Protein AF-0000000073229947 (afdb_homodimer)

Solvent-accessible surface area (backbone atoms only — not comparable to full-atom values): 12248 Å² total; per-residue (Å²): 114,66,68,68,51,51,70,57,43,57,37,35,54,48,26,52,48,41,32,53,49,40,61,40,64,47,57,88,89,52,53,56,34,57,45,51,50,51,52,53,48,46,51,66,73,33,83,78,53,58,65,43,65,54,42,51,50,40,32,54,59,30,20,46,46,68,71,57,47,51,51,49,15,58,73,56,75,66,44,58,84,78,46,51,47,66,59,46,49,51,51,50,51,55,51,32,74,52,48,77,73,60,77,69,80,72,74,81,123,114,65,69,67,50,52,70,58,41,56,35,37,53,48,27,52,48,42,32,54,50,39,61,41,64,49,56,91,88,53,53,58,36,57,42,52,51,52,51,54,49,47,50,65,74,32,83,78,55,57,65,45,64,55,44,50,52,43,31,53,60,30,18,47,47,70,70,58,50,51,51,48,14,60,73,54,76,65,45,58,86,78,45,52,47,65,58,45,48,51,50,50,51,54,51,33,74,52,47,77,74,61,78,69,79,74,74,80,127

Sequence (218 aa):
MHQFLAKFFPFAKINQAKSEIVTFSQKEDELFSKAWEKYKFLLRRCLSHGFDDLTQVNIFLGGLQPRVKILLDASAGGSMRFKTSKEATDLIDALAANDYDLPAERESRMHQFLAKFFPFAKINQAKSEIVTFSQKEDELFSKAWEKYKFLLRRCLSHGFDDLTQVNIFLGGLQPRVKILLDASAGGSMRFKTSKEATDLIDALAANDYDLPAERESR

Secondary structure (DSSP, 8-state):
-HHHHHTTHHHHHHHHHHHHHHT--PPTT--HHHHHHHHHHHHHH-TT--B-HHHHHHHHHHHS-HHHHHHHHHHTTS-GGGS-HHHHHHHHHHHHHTGGGS-------/-HHHHHHTHHHHHHHHHHHHHHT--PPTT--HHHHHHHHHHHHHH-TT--B-HHHHHHHHHHHS-HHHHHHHHHHTTS-GGGS-HHHHHHHHHHHHHTGGGS-------

Radius of gyration: 20.62 Å; Cα contacts (8 Å, |Δi|>4): 216; chains: 2; bounding box: 38×58×52 Å

InterPro domains:
  IPR005162 Retrotransposon-derived protein PEG10, N-terminal capsid-like domain [PF03732] (2-66)

Nearest PDB structures (foldseek):
  6sie-assembly2_D  TM=6.971E-01  e=3.017E-01  Drosophila melanogaster
  6sie-assembly2_C  TM=6.872E-01  e=3.184E-01  Drosophila melanogaster
  6sid-assembly1_A-2  TM=6.773E-01  e=5.765E-01  Drosophila melanogaster
  6s7x-assembly1_B  TM=6.321E-01  e=1.696E+00  Drosophila melanogaster
  3l34-assembly4_H  TM=2.609E-01  e=9.039E+00  Pseudomonas aeruginosa PAO1

pLDDT: mean 85.95, std 17.77, range [31.38, 98.62]

Organism: Cajanus cajan (NCBI:txid3821)

Structure (mmCIF, N/CA/C/O backbone):
data_AF-0000000073229947-model_v1
#
loop_
_entity.id
_entity.type
_entity.pdbx_description
1 polymer 'Retrotransposon gag domain-containing protein'
#
loop_
_atom_site.group_PDB
_atom_site.id
_atom_site.type_symbol
_atom_site.label_atom_id
_atom_site.label_alt_id
_atom_site.label_comp_id
_atom_site.label_asym_id
_atom_site.label_entity_id
_atom_site.label_seq_id
_atom_site.pdbx_PDB_ins_code
_atom_site.Cartn_x
_atom_site.Cartn_y
_atom_site.Cartn_z
_atom_site.occupancy
_atom_site.B_iso_or_equiv
_atom_site.auth_seq_id
_atom_site.auth_comp_id
_atom_site.auth_asym_id
_atom_site.auth_atom_id
_atom_site.pdbx_PDB_model_num
ATOM 1 N N . MET A 1 1 ? 4.855 11.289 28.016 1 37.81 1 MET A N 1
ATOM 2 C CA . MET A 1 1 ? 5.289 11.5 26.641 1 37.81 1 MET A CA 1
ATOM 3 C C . MET A 1 1 ? 5.062 10.25 25.797 1 37.81 1 MET A C 1
ATOM 5 O O . MET A 1 1 ? 4.586 10.344 24.656 1 37.81 1 MET A O 1
ATOM 9 N N . HIS A 1 2 ? 5.285 9.125 26.453 1 47.69 2 HIS A N 1
ATOM 10 C CA . HIS A 1 2 ? 5.328 7.793 25.875 1 47.69 2 HIS A CA 1
ATOM 11 C C . HIS A 1 2 ? 3.932 7.316 25.484 1 47.69 2 HIS A C 1
ATOM 13 O O . HIS A 1 2 ? 3.744 6.727 24.422 1 47.69 2 HIS A O 1
ATOM 19 N N . GLN A 1 3 ? 3.1 7.52 26.453 1 48 3 GLN A N 1
ATOM 20 C CA . GLN A 1 3 ? 1.737 7.031 26.281 1 48 3 GLN A CA 1
ATOM 21 C C . GLN A 1 3 ? 1.05 7.742 25.109 1 48 3 GLN A C 1
ATOM 23 O O . GLN A 1 3 ? 0.28 7.133 24.375 1 48 3 GLN A O 1
ATOM 28 N N . PHE A 1 4 ? 1.291 9.07 25.172 1 47.78 4 PHE A N 1
ATOM 29 C CA . PHE A 1 4 ? 0.697 9.961 24.188 1 47.78 4 PHE A CA 1
ATOM 30 C C . PHE A 1 4 ? 1.123 9.57 22.781 1 47.78 4 PHE A C 1
ATOM 32 O O . PHE A 1 4 ? 0.315 9.602 21.844 1 47.78 4 PHE A O 1
ATOM 39 N N . LEU A 1 5 ? 2.398 9.211 22.703 1 50.22 5 LEU A N 1
ATOM 40 C CA . LEU A 1 5 ? 2.93 8.805 21.406 1 50.22 5 LEU A CA 1
ATOM 41 C C . LEU A 1 5 ? 2.316 7.484 20.953 1 50.22 5 LEU A C 1
ATOM 43 O O . LEU A 1 5 ? 2.211 7.219 19.75 1 50.22 5 LEU A O 1
ATOM 47 N N . ALA A 1 6 ? 1.924 6.746 22 1 52.12 6 ALA A N 1
ATOM 48 C CA . ALA A 1 6 ? 1.374 5.414 21.75 1 52.12 6 ALA A CA 1
ATOM 49 C C . ALA A 1 6 ? 0.121 5.492 20.891 1 52.12 6 ALA A C 1
ATOM 51 O O . ALA A 1 6 ? -0.182 4.559 20.141 1 52.12 6 ALA A O 1
ATOM 52 N N . LYS A 1 7 ? -0.572 6.625 21.078 1 54.34 7 LYS A N 1
ATOM 53 C CA . LYS A 1 7 ? -1.841 6.785 20.375 1 54.34 7 LYS A CA 1
ATOM 54 C C . LYS A 1 7 ? -1.63 6.844 18.859 1 54.34 7 LYS A C 1
ATOM 56 O O . LYS A 1 7 ? -2.484 6.398 18.094 1 54.34 7 LYS A O 1
ATOM 61 N N . PHE A 1 8 ? -0.423 7.402 18.469 1 55.5 8 PHE A N 1
ATOM 62 C CA . PHE A 1 8 ? -0.174 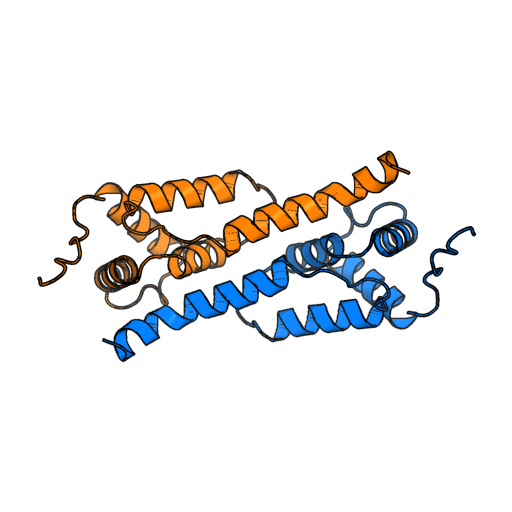7.59 17.047 1 55.5 8 PHE A CA 1
ATOM 63 C C . PHE A 1 8 ? 0.465 6.348 16.453 1 55.5 8 PHE A C 1
ATOM 65 O O . PHE A 1 8 ? 0.67 6.277 15.234 1 55.5 8 PHE A O 1
ATOM 72 N N . PHE A 1 9 ? 0.657 5.301 17.25 1 62.28 9 PHE A N 1
ATOM 73 C CA . PHE A 1 9 ? 1.394 4.086 16.922 1 62.28 9 PHE A CA 1
ATOM 74 C C . PHE A 1 9 ? 0.556 3.174 16.031 1 62.28 9 PHE A C 1
ATOM 76 O O . PHE A 1 9 ? 1.085 2.518 15.133 1 62.28 9 PHE A O 1
ATOM 83 N N . PRO A 1 10 ? -0.627 3.549 16.094 1 80.12 10 PRO A N 1
ATOM 84 C CA . PRO A 1 10 ? -1.353 2.533 15.336 1 80.12 10 PRO A CA 1
ATOM 85 C C . PRO A 1 10 ? -1.242 2.742 13.82 1 80.12 10 PRO A C 1
ATOM 87 O O . PRO A 1 10 ? -1.052 1.781 13.078 1 80.12 10 PRO A O 1
ATOM 90 N N . PHE A 1 11 ? -1.096 3.967 13.391 1 85.69 11 PHE A N 1
ATOM 91 C CA . PHE A 1 11 ? -1.052 4.211 11.953 1 85.69 11 PHE A CA 1
ATOM 92 C C . PHE A 1 11 ? 0.298 3.805 11.375 1 85.69 11 PHE A C 1
ATOM 94 O O . PHE A 1 11 ? 0.363 3.201 10.305 1 85.69 11 PHE A O 1
ATOM 101 N N . ALA A 1 12 ? 1.28 4.125 12.164 1 87.69 12 ALA A N 1
ATOM 102 C CA . ALA A 1 12 ? 2.619 3.779 11.695 1 87.69 12 ALA A CA 1
ATOM 103 C C . ALA A 1 12 ? 2.787 2.266 11.586 1 87.69 12 ALA A C 1
ATOM 105 O O . ALA A 1 12 ? 3.4 1.772 10.633 1 87.69 12 ALA A O 1
ATOM 106 N N . LYS A 1 13 ? 2.299 1.593 12.555 1 90.81 13 LYS A N 1
ATOM 107 C CA . LYS A 1 13 ? 2.381 0.135 12.531 1 90.81 13 LYS A CA 1
ATOM 108 C C . LYS A 1 13 ? 1.579 -0.439 11.367 1 90.81 13 LYS A C 1
ATOM 110 O O . LYS A 1 13 ? 2.029 -1.371 10.695 1 90.81 13 LYS A O 1
ATOM 115 N N . ILE A 1 14 ? 0.45 0.096 11.148 1 92.31 14 ILE A N 1
ATOM 116 C CA . ILE A 1 14 ? -0.387 -0.338 10.039 1 92.31 14 ILE A CA 1
ATOM 117 C C . ILE A 1 14 ? 0.32 -0.048 8.719 1 92.31 14 ILE A C 1
ATOM 119 O O . ILE A 1 14 ? 0.335 -0.89 7.812 1 92.31 14 ILE A O 1
ATOM 123 N N . ASN A 1 15 ? 0.949 1.083 8.633 1 94.12 15 ASN A N 1
ATOM 124 C CA . ASN A 1 15 ? 1.683 1.424 7.422 1 94.12 15 ASN A CA 1
ATOM 125 C C . ASN A 1 15 ? 2.836 0.456 7.172 1 94.12 15 ASN A C 1
ATOM 127 O O . ASN A 1 15 ? 3.131 0.116 6.023 1 94.12 15 ASN A O 1
ATOM 131 N N . GLN A 1 16 ? 3.482 0.116 8.258 1 94.81 16 GLN A N 1
ATOM 132 C CA . GLN A 1 16 ? 4.562 -0.854 8.102 1 94.81 16 GLN A CA 1
ATOM 133 C C . GLN A 1 16 ? 4.039 -2.178 7.555 1 94.81 16 GLN A C 1
ATOM 135 O O . GLN A 1 16 ? 4.645 -2.77 6.66 1 94.81 16 GLN A O 1
ATOM 140 N N . ALA A 1 17 ? 2.969 -2.68 8.102 1 96.19 17 ALA A N 1
ATOM 141 C CA . ALA A 1 17 ? 2.354 -3.912 7.613 1 96.19 17 ALA A CA 1
ATOM 142 C C . ALA A 1 17 ? 1.915 -3.766 6.16 1 96.19 17 ALA A C 1
ATOM 144 O O . ALA A 1 17 ? 2.104 -4.68 5.355 1 96.19 17 ALA A O 1
ATOM 145 N N . LYS A 1 18 ? 1.312 -2.602 5.812 1 97.06 18 LYS A N 1
ATOM 146 C CA . LYS A 1 18 ? 0.942 -2.324 4.43 1 97.06 18 LYS A CA 1
ATOM 147 C C . LYS A 1 18 ? 2.162 -2.375 3.514 1 97.06 18 LYS A C 1
ATOM 149 O O . LYS A 1 18 ? 2.09 -2.904 2.402 1 97.06 18 LYS A O 1
ATOM 154 N N . SER A 1 19 ? 3.225 -1.785 4.023 1 97 19 SER A N 1
ATOM 155 C CA . SER A 1 19 ? 4.445 -1.778 3.225 1 97 19 SER A CA 1
ATOM 156 C C . SER A 1 19 ? 4.934 -3.197 2.947 1 97 19 SER A C 1
ATOM 158 O O . SER A 1 19 ? 5.391 -3.498 1.843 1 97 19 SER A O 1
ATOM 160 N N . GLU A 1 20 ? 4.844 -4.055 3.883 1 97.69 20 GLU A N 1
ATOM 161 C CA . GLU A 1 20 ? 5.246 -5.445 3.693 1 97.69 20 GLU A CA 1
ATOM 162 C C . GLU A 1 20 ? 4.379 -6.133 2.645 1 97.69 20 GLU A C 1
ATOM 164 O O . GLU A 1 20 ? 4.871 -6.945 1.857 1 97.69 20 GLU A O 1
ATOM 169 N N . ILE A 1 21 ? 3.127 -5.812 2.678 1 98.25 21 ILE A N 1
ATOM 170 C CA . ILE A 1 21 ? 2.207 -6.371 1.692 1 98.25 21 ILE A CA 1
ATOM 171 C C . ILE A 1 21 ? 2.576 -5.871 0.299 1 98.25 21 ILE A C 1
ATOM 173 O O . ILE A 1 21 ? 2.732 -6.664 -0.633 1 98.25 21 ILE A O 1
ATOM 177 N N . VAL A 1 22 ? 2.77 -4.582 0.126 1 97.81 22 VAL A N 1
ATOM 178 C CA . VAL A 1 22 ? 2.979 -3.957 -1.178 1 97.81 22 VAL A CA 1
ATOM 179 C C . VAL A 1 22 ? 4.344 -4.363 -1.731 1 97.81 22 VAL A C 1
ATOM 181 O O . VAL A 1 22 ? 4.508 -4.5 -2.945 1 97.81 22 VAL A O 1
ATOM 184 N N . THR A 1 23 ? 5.281 -4.664 -0.854 1 97.12 23 THR A N 1
ATOM 185 C CA . THR A 1 23 ? 6.629 -4.996 -1.303 1 97.12 23 THR A CA 1
ATOM 186 C C . THR A 1 23 ? 6.82 -6.508 -1.376 1 97.12 23 THR A C 1
ATOM 188 O O . THR A 1 23 ? 7.949 -6.992 -1.472 1 97.12 23 THR A O 1
ATOM 191 N N . PHE A 1 24 ? 5.785 -7.227 -1.271 1 98.25 24 PHE A N 1
ATOM 192 C CA . PHE A 1 24 ? 5.867 -8.672 -1.422 1 98.25 24 PHE A CA 1
ATOM 193 C C . PHE A 1 24 ? 6.68 -9.047 -2.656 1 98.25 24 PHE A C 1
ATOM 195 O O . PHE A 1 24 ? 6.535 -8.422 -3.711 1 98.25 24 PHE A O 1
ATOM 202 N N . SER A 1 25 ? 7.461 -10.078 -2.512 1 97.38 25 SER A N 1
ATOM 203 C CA . SER A 1 25 ? 8.203 -10.656 -3.627 1 97.38 25 SER A CA 1
ATOM 204 C C . SER A 1 25 ? 8.406 -12.156 -3.438 1 97.38 25 SER A C 1
ATOM 206 O O . SER A 1 25 ? 8.719 -12.609 -2.336 1 97.38 25 SER A O 1
ATOM 208 N N . GLN A 1 26 ? 8.172 -12.836 -4.469 1 96.81 26 GLN A N 1
ATOM 209 C CA . GLN A 1 26 ? 8.477 -14.266 -4.473 1 96.81 26 GLN A CA 1
ATOM 210 C C . GLN A 1 26 ? 9.977 -14.508 -4.527 1 96.81 26 GLN A C 1
ATOM 212 O O . GLN A 1 26 ? 10.68 -13.914 -5.348 1 96.81 26 GLN A O 1
ATOM 217 N N . LYS A 1 27 ? 10.43 -15.391 -3.598 1 95.38 27 LYS A N 1
ATOM 218 C CA . LYS A 1 27 ? 11.844 -15.734 -3.602 1 95.38 27 LYS A CA 1
ATOM 219 C C . LYS A 1 27 ? 12.18 -16.656 -4.773 1 95.38 27 LYS A C 1
ATOM 221 O O . LYS A 1 27 ? 11.305 -17.359 -5.289 1 95.38 27 LYS A O 1
ATOM 226 N N . GLU A 1 28 ? 13.586 -16.594 -4.938 1 90.38 28 GLU A N 1
ATOM 227 C CA . GLU A 1 28 ? 14.062 -17.5 -5.977 1 90.38 28 GLU A CA 1
ATOM 228 C C . GLU A 1 28 ? 13.836 -18.953 -5.582 1 90.38 28 GLU A C 1
ATOM 230 O O . GLU A 1 28 ? 14.055 -19.328 -4.43 1 90.38 28 GLU A O 1
ATOM 235 N N . ASP A 1 29 ? 13.266 -19.734 -6.266 1 88.31 29 ASP A N 1
ATOM 236 C CA . ASP A 1 29 ? 13.086 -21.172 -6.082 1 88.31 29 ASP A CA 1
ATOM 237 C C . ASP A 1 29 ? 11.93 -21.469 -5.133 1 88.31 29 ASP A C 1
ATOM 239 O O . ASP A 1 29 ? 11.812 -22.578 -4.605 1 88.31 29 ASP A O 1
ATOM 243 N N . GLU A 1 30 ? 11.297 -20.484 -4.727 1 94.31 30 GLU A N 1
ATOM 244 C CA . GLU A 1 30 ? 10.109 -20.672 -3.9 1 94.31 30 GLU A CA 1
ATOM 245 C C . GLU A 1 30 ? 8.945 -21.234 -4.719 1 94.31 30 GLU A C 1
ATOM 247 O O . GLU A 1 30 ? 8.688 -20.781 -5.832 1 94.31 30 GLU A O 1
ATOM 252 N N . LEU A 1 31 ? 8.414 -22.234 -4.168 1 93.62 31 LEU A N 1
ATOM 253 C CA . LEU A 1 31 ? 7.223 -22.781 -4.816 1 93.62 31 LEU A CA 1
ATOM 254 C C . LEU A 1 31 ? 6.121 -21.719 -4.898 1 93.62 31 LEU A C 1
ATOM 256 O O . LEU A 1 31 ? 5.992 -20.875 -4.008 1 93.62 31 LEU A O 1
ATOM 260 N N . PHE A 1 32 ? 5.363 -21.812 -5.93 1 95.81 32 PHE A N 1
ATOM 261 C CA . PHE A 1 32 ? 4.277 -20.859 -6.141 1 95.81 32 PHE A CA 1
ATOM 262 C C . PHE A 1 32 ? 3.26 -20.938 -5.008 1 95.81 32 PHE A C 1
ATOM 264 O O . PHE A 1 32 ? 2.807 -19.922 -4.504 1 95.81 32 PHE A O 1
ATOM 271 N N . SER A 1 33 ? 2.895 -22.156 -4.598 1 96.25 33 SER A N 1
ATO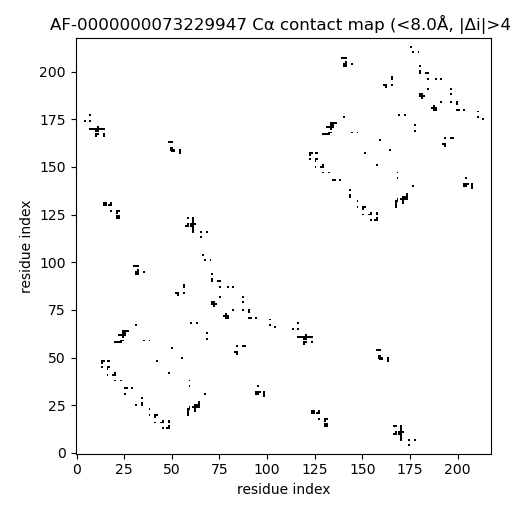M 272 C CA . SER A 1 33 ? 1.916 -22.344 -3.533 1 96.25 33 SER A CA 1
ATOM 273 C C . SER A 1 33 ? 2.385 -21.719 -2.229 1 96.25 33 SER A C 1
ATOM 275 O O . SER A 1 33 ? 1.59 -21.109 -1.504 1 96.25 33 SER A O 1
ATOM 277 N N . LYS A 1 34 ? 3.623 -21.797 -1.953 1 96.69 34 LYS A N 1
ATOM 278 C CA . LYS A 1 34 ? 4.176 -21.203 -0.738 1 96.69 34 LYS A CA 1
ATOM 279 C C . LYS A 1 34 ? 4.168 -19.672 -0.817 1 96.69 34 LYS A C 1
ATOM 281 O O . LYS A 1 34 ? 3.873 -19 0.171 1 96.69 34 LYS A O 1
ATOM 286 N N . ALA A 1 35 ? 4.523 -19.156 -1.989 1 97.5 35 ALA A N 1
ATOM 287 C CA . ALA A 1 35 ? 4.469 -17.719 -2.199 1 97.5 35 ALA A CA 1
ATOM 288 C C . ALA A 1 35 ? 3.057 -17.188 -1.979 1 97.5 35 ALA A C 1
ATOM 290 O O . ALA A 1 35 ? 2.869 -16.156 -1.335 1 97.5 35 ALA A O 1
ATOM 291 N N . TRP A 1 36 ? 2.1 -17.859 -2.5 1 98.06 36 TRP A N 1
ATOM 292 C CA . TRP A 1 36 ? 0.7 -17.484 -2.361 1 98.06 36 TRP A CA 1
ATOM 293 C C . TRP A 1 36 ? 0.267 -17.516 -0.9 1 98.06 36 TRP A C 1
ATOM 295 O O . TRP A 1 36 ? -0.393 -16.594 -0.419 1 98.06 36 TRP A O 1
ATOM 305 N N . GLU A 1 37 ? 0.666 -18.531 -0.193 1 97.75 37 GLU A N 1
ATOM 306 C CA . GLU A 1 37 ? 0.348 -18.656 1.228 1 97.75 37 GLU A CA 1
ATOM 307 C C . GLU A 1 37 ? 0.985 -17.516 2.031 1 97.75 37 GLU A C 1
ATOM 309 O O . GLU A 1 37 ? 0.364 -16.984 2.947 1 97.75 37 GLU A O 1
ATOM 314 N N . LYS A 1 38 ? 2.199 -17.234 1.729 1 98.31 38 LYS A N 1
ATOM 315 C CA . LYS A 1 38 ? 2.889 -16.141 2.402 1 98.31 38 LYS A CA 1
ATOM 316 C C . LYS A 1 38 ? 2.156 -14.82 2.188 1 98.31 38 LYS A C 1
ATOM 318 O O . LYS A 1 38 ? 2.004 -14.031 3.121 1 98.31 38 LYS A O 1
ATOM 323 N N . TYR A 1 39 ? 1.774 -14.617 0.976 1 98.62 39 TYR A N 1
ATOM 324 C CA . TYR A 1 39 ? 1.077 -13.375 0.665 1 98.62 39 TYR A CA 1
ATOM 325 C C . TYR A 1 39 ? -0.243 -13.281 1.421 1 98.62 39 TYR A C 1
ATOM 327 O O . TYR A 1 39 ? -0.562 -12.25 2.006 1 98.62 39 TYR A O 1
ATOM 335 N N . LYS A 1 40 ? -0.985 -14.352 1.396 1 98.12 40 LYS A N 1
ATOM 336 C CA . LYS A 1 40 ? -2.24 -14.383 2.141 1 98.12 40 LYS A CA 1
ATOM 337 C C . LYS A 1 40 ? -2 -14.156 3.631 1 98.12 40 LYS A C 1
ATOM 339 O O . LYS A 1 40 ? -2.812 -13.516 4.305 1 98.12 40 LYS A O 1
ATOM 344 N N . PHE A 1 41 ? -0.967 -14.68 4.133 1 98.38 41 PHE A N 1
ATOM 345 C CA . PHE A 1 41 ? -0.606 -14.477 5.531 1 98.38 41 PHE A CA 1
ATOM 346 C C . PHE A 1 41 ? -0.368 -13 5.82 1 98.38 41 PHE A C 1
ATOM 348 O O . PHE A 1 41 ? -0.842 -12.477 6.832 1 98.38 41 PHE A O 1
ATOM 355 N N . LEU A 1 42 ? 0.368 -12.32 4.945 1 98.19 42 LEU A N 1
ATOM 356 C CA . LEU A 1 42 ? 0.617 -10.891 5.105 1 98.19 42 LEU A CA 1
ATOM 357 C C . LEU A 1 42 ? -0.693 -10.109 5.152 1 98.19 42 LEU A C 1
ATOM 359 O O . LEU A 1 42 ? -0.85 -9.203 5.969 1 98.19 42 LEU A O 1
ATOM 363 N N . LEU A 1 43 ? -1.648 -10.484 4.273 1 97.94 43 LEU A N 1
ATOM 364 C CA . LEU A 1 43 ? -2.947 -9.812 4.246 1 97.94 43 LEU A CA 1
ATOM 365 C C . LEU A 1 43 ? -3.686 -10.016 5.566 1 97.94 43 LEU A C 1
ATOM 367 O O . LEU A 1 43 ? -4.301 -9.086 6.086 1 97.94 43 LEU A O 1
ATOM 371 N N . ARG A 1 44 ? -3.586 -11.18 6.09 1 96.88 44 ARG A N 1
ATOM 372 C CA . ARG A 1 44 ? -4.289 -11.5 7.328 1 96.88 44 ARG A CA 1
ATOM 373 C C . ARG A 1 44 ? -3.639 -10.812 8.523 1 96.88 44 ARG A C 1
ATOM 375 O O . ARG A 1 44 ? -4.289 -10.586 9.547 1 96.88 44 ARG A O 1
ATOM 382 N N . ARG A 1 45 ? -2.436 -10.508 8.43 1 95.75 45 ARG A N 1
ATOM 383 C CA . ARG A 1 45 ? -1.712 -9.852 9.516 1 95.75 45 ARG A CA 1
ATOM 384 C C . ARG A 1 45 ? -2.102 -8.383 9.633 1 95.75 45 ARG A C 1
ATOM 386 O O . ARG A 1 45 ? -1.834 -7.742 10.648 1 95.75 45 ARG A O 1
ATOM 393 N N . CYS A 1 46 ? -2.617 -7.902 8.617 1 94.62 46 CYS A N 1
ATOM 394 C CA . CYS A 1 46 ? -3.086 -6.523 8.617 1 94.62 46 CYS A CA 1
ATOM 395 C C . CYS A 1 46 ? -4.543 -6.438 8.188 1 94.62 46 CYS A C 1
ATOM 397 O O . CYS A 1 46 ? -4.84 -6.113 7.039 1 94.62 46 CYS A O 1
ATOM 399 N N . LEU A 1 47 ? -5.406 -6.57 9.141 1 89.62 47 LEU A N 1
ATOM 400 C CA . LEU A 1 47 ? -6.84 -6.574 8.875 1 89.62 47 LEU A CA 1
ATOM 401 C C . LEU A 1 47 ? -7.309 -5.207 8.391 1 89.62 47 LEU A C 1
ATOM 403 O O . LEU A 1 47 ? -8.281 -5.105 7.641 1 89.62 47 LEU A O 1
ATOM 407 N N . SER A 1 48 ? -6.516 -4.277 8.727 1 90.44 48 SER A N 1
ATOM 408 C CA . SER A 1 48 ? -6.91 -2.914 8.383 1 90.44 48 SER A CA 1
ATOM 409 C C . SER A 1 48 ? -6.066 -2.367 7.238 1 90.44 48 SER A C 1
ATOM 411 O O . SER A 1 48 ? -5.801 -1.164 7.172 1 90.44 48 SER A O 1
ATOM 413 N N . HIS A 1 49 ? -5.598 -3.174 6.371 1 92.75 49 HIS A N 1
ATOM 414 C CA . HIS A 1 49 ? -4.73 -2.713 5.297 1 92.75 49 HIS A CA 1
ATOM 415 C C . HIS A 1 49 ? -5.496 -1.842 4.305 1 92.75 49 HIS A C 1
ATOM 417 O O . HIS A 1 49 ? -4.918 -0.948 3.682 1 92.75 49 HIS A O 1
ATOM 423 N N . GLY A 1 50 ? -6.746 -2.139 4.098 1 93.25 50 GLY A N 1
ATOM 424 C CA . GLY A 1 50 ? -7.602 -1.266 3.311 1 93.25 50 GLY A CA 1
ATOM 425 C C . GLY A 1 50 ? -7.441 -1.461 1.815 1 93.25 50 GLY A C 1
ATOM 426 O O . GLY A 1 50 ? -7.91 -0.641 1.023 1 93.25 50 GLY A O 1
ATOM 427 N N . PHE A 1 51 ? -6.793 -2.504 1.289 1 95.56 51 PHE A N 1
ATOM 428 C CA . PHE A 1 51 ? -6.645 -2.773 -0.136 1 95.56 51 PHE A CA 1
ATOM 429 C C . PHE A 1 51 ? -7.855 -3.521 -0.675 1 95.56 51 PHE A C 1
ATOM 431 O O . PHE A 1 51 ? -8.281 -4.523 -0.097 1 95.56 51 PHE A O 1
ATOM 438 N N . ASP A 1 52 ? -8.375 -3.051 -1.78 1 94.38 52 ASP A N 1
ATOM 439 C CA . ASP A 1 52 ? -9.484 -3.783 -2.385 1 94.38 52 ASP A CA 1
ATOM 440 C C . ASP A 1 52 ? -8.984 -5.051 -3.078 1 94.38 52 ASP A C 1
ATOM 442 O O . ASP A 1 52 ? -7.781 -5.281 -3.176 1 94.38 52 ASP A O 1
ATOM 446 N N . ASP A 1 53 ? -9.859 -5.914 -3.555 1 94.94 53 ASP A N 1
ATOM 447 C CA . ASP A 1 53 ? -9.508 -7.227 -4.086 1 94.94 53 ASP A CA 1
ATOM 448 C C . ASP A 1 53 ? -8.602 -7.098 -5.312 1 94.94 53 ASP A C 1
ATOM 450 O O . ASP A 1 53 ? -7.645 -7.855 -5.469 1 94.94 53 ASP A O 1
ATOM 454 N N . LEU A 1 54 ? -8.914 -6.152 -6.188 1 93.69 54 LEU A N 1
ATOM 455 C CA . LEU A 1 54 ? -8.133 -5.996 -7.41 1 93.69 54 LEU A CA 1
ATOM 456 C C . LEU A 1 54 ? -6.711 -5.535 -7.094 1 93.69 54 LEU A C 1
ATOM 458 O O . LEU A 1 54 ? -5.746 -6.062 -7.648 1 93.69 54 LEU A O 1
ATOM 462 N N . THR A 1 55 ? -6.625 -4.625 -6.176 1 95.06 55 THR A N 1
ATOM 463 C CA . THR A 1 55 ? -5.324 -4.137 -5.738 1 95.06 55 THR A CA 1
ATOM 464 C C . THR A 1 55 ? -4.508 -5.262 -5.109 1 95.06 55 THR A C 1
ATOM 466 O O . THR A 1 55 ? -3.312 -5.398 -5.383 1 95.06 55 THR A O 1
ATOM 469 N N . GLN A 1 56 ? -5.152 -6.055 -4.281 1 97.25 56 GLN A N 1
ATOM 470 C CA . GLN A 1 56 ? -4.48 -7.184 -3.65 1 97.25 56 GLN A CA 1
ATOM 471 C C . GLN A 1 56 ? -3.906 -8.133 -4.699 1 97.25 56 GLN A C 1
ATOM 473 O O . GLN A 1 56 ? -2.75 -8.547 -4.602 1 97.25 56 GLN A O 1
ATOM 478 N N . VAL A 1 57 ? -4.676 -8.43 -5.684 1 96.44 57 VAL A N 1
ATOM 479 C CA . VAL A 1 57 ? -4.258 -9.352 -6.734 1 96.44 57 VAL A CA 1
ATOM 480 C C . VAL A 1 57 ? -3.094 -8.742 -7.52 1 96.44 57 VAL A C 1
ATOM 482 O O . VAL A 1 57 ? -2.098 -9.422 -7.789 1 96.44 57 VAL A O 1
ATOM 485 N N . ASN A 1 58 ? -3.188 -7.473 -7.824 1 94.12 58 ASN A N 1
ATOM 486 C CA . ASN A 1 58 ? -2.15 -6.805 -8.602 1 94.12 58 ASN A CA 1
ATOM 487 C C . ASN A 1 58 ? -0.819 -6.777 -7.859 1 94.12 58 ASN A C 1
ATOM 489 O O . ASN A 1 58 ? 0.239 -6.961 -8.461 1 94.12 58 ASN A O 1
ATOM 493 N N . ILE A 1 59 ? -0.921 -6.523 -6.633 1 97.06 59 ILE A N 1
ATOM 494 C CA . ILE A 1 59 ? 0.295 -6.523 -5.824 1 97.06 59 ILE A CA 1
ATOM 495 C C . ILE A 1 59 ? 0.962 -7.895 -5.891 1 97.06 59 ILE A C 1
ATOM 497 O O . ILE A 1 59 ? 2.166 -7.992 -6.137 1 97.06 59 ILE A O 1
ATOM 501 N N . PHE A 1 60 ? 0.184 -8.93 -5.676 1 97.81 60 PHE A N 1
ATOM 502 C CA . PHE A 1 60 ? 0.729 -10.281 -5.695 1 97.81 60 PHE A CA 1
ATOM 503 C C . PHE A 1 60 ? 1.369 -10.586 -7.047 1 97.81 60 PHE A C 1
ATOM 505 O O . PHE A 1 60 ? 2.512 -11.047 -7.109 1 97.81 60 PHE A O 1
ATOM 512 N N . LEU A 1 61 ? 0.66 -10.273 -8.086 1 95.31 61 LEU A N 1
ATOM 513 C CA . LEU A 1 61 ? 1.151 -10.555 -9.43 1 95.31 61 LEU A CA 1
ATOM 514 C C . LEU A 1 61 ? 2.459 -9.82 -9.703 1 95.31 61 LEU A C 1
ATOM 516 O O . LEU A 1 61 ? 3.373 -10.375 -10.32 1 95.31 61 LEU A O 1
ATOM 520 N N . GLY A 1 62 ? 2.512 -8.641 -9.258 1 95.12 62 GLY A N 1
ATOM 521 C CA . GLY A 1 62 ? 3.711 -7.84 -9.445 1 95.12 62 GLY A CA 1
ATOM 522 C C . GLY A 1 62 ? 4.934 -8.414 -8.758 1 95.12 62 GLY A C 1
ATOM 523 O O . GLY A 1 62 ? 6.062 -8.172 -9.18 1 95.12 62 GLY A O 1
ATOM 524 N N . GLY A 1 63 ? 4.711 -9.164 -7.699 1 96.88 63 GLY A N 1
ATOM 525 C CA . GLY A 1 63 ? 5.801 -9.695 -6.895 1 96.88 63 GLY A CA 1
ATOM 526 C C . GLY A 1 63 ? 6.25 -11.07 -7.332 1 96.88 63 GLY A C 1
ATOM 527 O O . GLY A 1 63 ? 7.211 -11.617 -6.789 1 96.88 63 GLY A O 1
ATOM 528 N N . LEU A 1 64 ? 5.629 -11.617 -8.297 1 95.12 64 LEU A N 1
ATOM 529 C CA . LEU A 1 64 ? 5.93 -12.984 -8.711 1 95.12 64 LEU A CA 1
ATOM 530 C C . LEU A 1 64 ? 7.16 -13.023 -9.609 1 95.12 64 LEU A C 1
ATOM 532 O O . LEU A 1 64 ? 7.48 -12.031 -10.273 1 95.12 64 LEU A O 1
ATOM 536 N N . GLN A 1 65 ? 7.785 -14.164 -9.641 1 92.25 65 GLN A N 1
ATOM 537 C CA . GLN A 1 65 ? 8.875 -14.414 -10.578 1 92.25 65 GLN A CA 1
ATOM 538 C C . GLN A 1 65 ? 8.367 -14.43 -12.016 1 92.25 65 GLN A C 1
ATOM 540 O O . GLN A 1 65 ? 7.238 -14.852 -12.281 1 92.25 65 GLN A O 1
ATOM 545 N N . PRO A 1 66 ? 9.227 -14.047 -12.938 1 90.19 66 PRO A N 1
ATOM 546 C CA . PRO A 1 66 ? 8.805 -13.938 -14.344 1 90.19 66 PRO A CA 1
ATOM 547 C C . PRO A 1 66 ? 8.234 -15.242 -14.891 1 90.19 66 PRO A C 1
ATOM 549 O O . PRO A 1 66 ? 7.238 -15.227 -15.609 1 90.19 66 PRO A O 1
ATOM 552 N N . ARG A 1 67 ? 8.836 -16.281 -14.586 1 87.31 67 ARG A N 1
ATOM 553 C CA . ARG A 1 67 ? 8.383 -17.562 -15.109 1 87.31 67 ARG A CA 1
ATOM 554 C C . ARG A 1 67 ? 6.953 -17.859 -14.664 1 87.31 67 ARG A C 1
ATOM 556 O O . ARG A 1 67 ? 6.156 -18.406 -15.43 1 87.31 67 ARG A O 1
ATOM 563 N N . VAL A 1 68 ? 6.668 -17.562 -13.445 1 91.5 68 VAL A N 1
ATOM 564 C CA . VAL A 1 68 ? 5.336 -17.797 -12.898 1 91.5 68 VAL A CA 1
ATOM 565 C C . VAL A 1 68 ? 4.332 -16.859 -13.562 1 91.5 68 VAL A C 1
ATOM 567 O O . VAL A 1 68 ? 3.211 -17.266 -13.883 1 91.5 68 VAL A O 1
ATOM 570 N N . LYS A 1 69 ? 4.703 -15.641 -13.773 1 91.69 69 LYS A N 1
ATOM 571 C CA . LYS A 1 69 ? 3.84 -14.672 -14.445 1 91.69 69 LYS A CA 1
ATOM 572 C C . LYS A 1 69 ? 3.459 -15.148 -15.836 1 91.69 69 LYS A C 1
ATOM 574 O O . LYS A 1 69 ? 2.301 -15.039 -16.25 1 91.69 69 LYS A O 1
ATOM 579 N N . ILE A 1 70 ? 4.395 -15.633 -16.484 1 89 70 ILE A N 1
ATOM 580 C CA . ILE A 1 70 ? 4.164 -16.141 -17.844 1 89 70 ILE A CA 1
ATOM 581 C C . ILE A 1 70 ? 3.16 -17.297 -17.797 1 89 70 ILE A C 1
ATOM 583 O O . ILE A 1 70 ? 2.24 -17.359 -18.609 1 89 70 ILE A O 1
ATOM 587 N N . LEU A 1 71 ? 3.357 -18.125 -16.891 1 89.31 71 LEU A N 1
ATOM 588 C CA . LEU A 1 71 ? 2.465 -19.266 -16.75 1 89.31 71 LEU A CA 1
ATOM 589 C C . LEU A 1 71 ? 1.045 -18.812 -16.438 1 89.31 71 LEU A C 1
ATOM 591 O O . LEU A 1 71 ? 0.081 -19.328 -17 1 89.31 71 LEU A O 1
ATOM 595 N N . LEU A 1 72 ? 0.933 -17.891 -15.586 1 92.94 72 LEU A N 1
ATOM 596 C CA . LEU A 1 72 ? -0.38 -17.359 -15.234 1 92.94 72 LEU A CA 1
ATOM 597 C C . LEU A 1 72 ? -1.035 -16.672 -16.422 1 92.94 72 LEU A C 1
ATOM 599 O O . LEU A 1 72 ? -2.229 -16.859 -16.672 1 92.94 72 LEU A O 1
ATOM 603 N N . ASP A 1 73 ? -0.314 -15.961 -17.156 1 91.25 73 ASP A N 1
ATOM 604 C CA . ASP A 1 73 ? -0.851 -15.312 -18.344 1 91.25 73 ASP A CA 1
ATOM 605 C C . ASP A 1 73 ? -1.349 -16.328 -19.359 1 91.25 73 ASP A C 1
ATOM 607 O O . ASP A 1 73 ? -2.424 -16.172 -19.938 1 91.25 73 ASP A O 1
ATOM 611 N N . ALA A 1 74 ? -0.521 -17.281 -19.547 1 90.81 74 ALA A N 1
ATOM 612 C CA . ALA A 1 74 ? -0.909 -18.359 -20.469 1 90.81 74 ALA A CA 1
ATOM 613 C C . ALA A 1 74 ? -2.201 -19.016 -20.016 1 90.81 74 ALA A C 1
ATOM 615 O O . ALA A 1 74 ? -3.098 -19.266 -20.828 1 90.81 74 ALA A O 1
ATOM 616 N N . SER A 1 75 ? -2.301 -19.266 -18.734 1 91.06 75 SER A N 1
ATOM 617 C CA . SER A 1 75 ? -3.473 -19.938 -18.172 1 91.06 75 SER A CA 1
ATOM 618 C C . SER A 1 75 ? -4.703 -19.047 -18.25 1 91.06 75 SER A C 1
ATOM 620 O O . SER A 1 75 ? -5.832 -19.531 -18.297 1 91.06 75 SER A O 1
ATOM 622 N N . ALA A 1 76 ? -4.535 -17.766 -18.25 1 92.62 76 ALA A N 1
ATOM 623 C CA . ALA A 1 76 ? -5.617 -16.797 -18.234 1 92.62 76 ALA A CA 1
ATOM 624 C C . ALA A 1 76 ? -6.117 -16.516 -19.656 1 92.62 76 ALA A C 1
ATOM 626 O O . ALA A 1 76 ? -7.047 -15.727 -19.844 1 92.62 76 ALA A O 1
ATOM 627 N N . GLY A 1 77 ? -5.621 -17.109 -20.625 1 90.56 77 GLY A N 1
ATOM 628 C CA . GLY A 1 77 ? -6.004 -16.828 -22 1 90.56 77 GLY A CA 1
ATOM 629 C C . GLY A 1 77 ? -5.281 -15.633 -22.578 1 90.56 77 GLY A C 1
ATOM 630 O O . GLY A 1 77 ? -5.848 -14.898 -23.391 1 90.56 77 GLY A O 1
ATOM 631 N N . GLY A 1 78 ? -4.105 -15.32 -22.062 1 86.19 78 GLY A N 1
ATOM 632 C CA . GLY A 1 78 ? -3.285 -14.273 -22.641 1 86.19 78 GLY A CA 1
ATOM 633 C C . GLY A 1 78 ? -2.799 -13.25 -21.625 1 86.19 78 GLY A C 1
ATOM 634 O O . GLY A 1 78 ? -1.667 -12.773 -21.719 1 86.19 78 GLY A O 1
ATOM 635 N N . SER A 1 79 ? -3.738 -12.812 -20.828 1 89.69 79 SER A N 1
ATOM 636 C CA . SER A 1 79 ? -3.258 -11.797 -19.906 1 89.69 79 SER A CA 1
ATOM 637 C C . SER A 1 79 ? -4.094 -11.781 -18.625 1 89.69 79 SER A C 1
ATOM 639 O O . SER A 1 79 ? -5.324 -11.758 -18.688 1 89.69 79 SER A O 1
ATOM 641 N N . MET A 1 80 ? -3.322 -11.773 -17.484 1 91.94 80 MET A N 1
ATOM 642 C CA . MET A 1 80 ?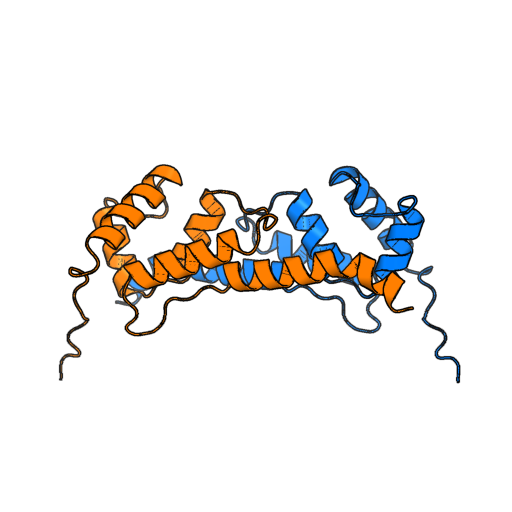 -3.955 -11.633 -16.172 1 91.94 80 MET A CA 1
ATOM 643 C C . MET A 1 80 ? -4.527 -10.234 -15.984 1 91.94 80 MET A C 1
ATOM 645 O O . MET A 1 80 ? -5.445 -10.031 -15.188 1 91.94 80 MET A O 1
ATOM 649 N N . ARG A 1 81 ? -4.008 -9.328 -16.75 1 87.12 81 ARG A N 1
ATOM 650 C CA . ARG A 1 81 ? -4.312 -7.91 -16.562 1 87.12 81 ARG A CA 1
ATOM 651 C C . ARG A 1 81 ? -5.797 -7.637 -16.781 1 87.12 81 ARG A C 1
ATOM 653 O O . ARG A 1 81 ? -6.352 -6.688 -16.234 1 87.12 81 ARG A O 1
ATOM 660 N N . PHE A 1 82 ? -6.484 -8.461 -17.531 1 88.06 82 PHE A N 1
ATOM 661 C CA . PHE A 1 82 ? -7.859 -8.18 -17.922 1 88.06 82 PHE A CA 1
ATOM 662 C C . PHE A 1 82 ? -8.836 -9.031 -17.125 1 88.06 82 PHE A C 1
ATOM 664 O O . PHE A 1 82 ? -10.047 -8.977 -17.359 1 88.06 82 PHE A O 1
ATOM 671 N N . LYS A 1 83 ? -8.359 -9.695 -16.203 1 93.25 83 LYS A N 1
ATOM 672 C CA . LYS A 1 83 ? -9.227 -10.531 -15.375 1 93.25 83 LYS A CA 1
ATOM 673 C C . LYS A 1 83 ? -9.812 -9.727 -14.219 1 93.25 83 LYS A C 1
ATOM 675 O O . LYS A 1 83 ? -9.18 -8.797 -13.711 1 93.25 83 LYS A O 1
ATOM 680 N N . THR A 1 84 ? -11.031 -10.109 -13.914 1 95.19 84 THR A N 1
ATOM 681 C CA . THR A 1 84 ? -11.578 -9.602 -12.664 1 95.19 84 THR A CA 1
ATOM 682 C C . THR A 1 84 ? -10.812 -10.172 -11.469 1 95.19 84 THR A C 1
ATOM 684 O O . THR A 1 84 ? -10.07 -11.148 -11.609 1 95.19 84 THR A O 1
ATOM 687 N N . SER A 1 85 ? -10.969 -9.562 -10.336 1 95.44 85 SER A N 1
ATOM 688 C CA . SER A 1 85 ? -10.281 -10.047 -9.141 1 95.44 85 SER A CA 1
ATOM 689 C C . SER A 1 85 ? -10.68 -11.484 -8.82 1 95.44 85 SER A C 1
ATOM 691 O O . SER A 1 85 ? -9.836 -12.297 -8.438 1 95.44 85 SER A O 1
ATOM 693 N N . LYS A 1 86 ? -11.906 -11.789 -8.961 1 97.56 86 LYS A N 1
ATOM 694 C CA . LYS A 1 86 ? -12.383 -13.141 -8.664 1 97.56 86 LYS A CA 1
ATOM 695 C C . LYS A 1 86 ? -11.789 -14.164 -9.625 1 97.56 86 LYS A C 1
ATOM 697 O O . LYS A 1 86 ? -11.281 -15.203 -9.203 1 97.56 86 LYS A O 1
ATOM 702 N N . GLU A 1 87 ? -11.859 -13.828 -10.891 1 97 87 GLU A N 1
ATOM 703 C CA . GLU A 1 87 ? -11.289 -14.727 -11.891 1 97 87 GLU A CA 1
ATOM 704 C C . GLU A 1 87 ? -9.797 -14.945 -11.648 1 97 87 GLU A C 1
ATOM 706 O O . GLU A 1 87 ? -9.305 -16.062 -11.734 1 97 87 GLU A O 1
ATOM 711 N N . ALA A 1 88 ? -9.125 -13.867 -11.43 1 97 88 ALA A N 1
ATOM 712 C CA . ALA A 1 88 ? -7.691 -13.945 -11.18 1 97 88 ALA A CA 1
ATOM 713 C C . ALA A 1 88 ? -7.395 -14.82 -9.961 1 97 88 ALA A C 1
ATOM 715 O O . ALA A 1 88 ? -6.543 -15.711 -10.023 1 97 88 ALA A O 1
ATOM 716 N N . THR A 1 89 ? -8.148 -14.625 -8.906 1 97.62 89 THR A N 1
ATOM 717 C CA . THR A 1 89 ? -7.938 -15.375 -7.68 1 97.62 89 THR A CA 1
ATOM 718 C C . THR A 1 89 ? -8.234 -16.859 -7.898 1 97.62 89 THR A C 1
ATOM 720 O O . THR A 1 89 ? -7.516 -17.719 -7.387 1 97.62 89 THR A O 1
ATOM 723 N N . ASP A 1 90 ? -9.242 -17.109 -8.617 1 97.12 90 ASP A N 1
ATOM 724 C CA . ASP A 1 90 ? -9.578 -18.484 -8.922 1 97.12 90 ASP A CA 1
ATOM 725 C C . ASP A 1 90 ? -8.43 -19.172 -9.664 1 97.12 90 ASP A C 1
ATOM 727 O O . ASP A 1 90 ? -8.086 -20.328 -9.367 1 97.12 90 ASP A O 1
ATOM 731 N N . LEU A 1 91 ? -7.863 -18.484 -10.617 1 95.56 91 LEU A N 1
ATOM 732 C CA . LEU A 1 91 ? -6.758 -19.031 -11.391 1 95.56 91 LEU A CA 1
ATOM 733 C C . LEU A 1 91 ? -5.531 -19.25 -10.508 1 95.56 91 LEU A C 1
ATOM 735 O O . LEU A 1 91 ? -4.855 -20.266 -10.609 1 95.56 91 LEU A O 1
ATOM 739 N N . ILE A 1 92 ? -5.246 -18.312 -9.695 1 96.69 92 ILE A N 1
ATOM 740 C CA . ILE A 1 92 ? -4.113 -18.406 -8.781 1 96.69 92 ILE A CA 1
ATOM 741 C C . ILE A 1 92 ? -4.297 -19.609 -7.848 1 96.69 92 ILE A C 1
ATOM 743 O O . ILE A 1 92 ? -3.375 -20.406 -7.668 1 96.69 92 ILE A O 1
ATOM 747 N N . ASP A 1 93 ? -5.5 -19.703 -7.348 1 96.69 93 ASP A N 1
ATOM 748 C CA . ASP A 1 93 ? -5.793 -20.828 -6.453 1 96.69 93 ASP A CA 1
ATOM 749 C C . ASP A 1 93 ? -5.625 -22.156 -7.168 1 96.69 93 ASP A C 1
ATOM 751 O O . ASP A 1 93 ? -5.078 -23.109 -6.602 1 96.69 93 ASP A O 1
ATOM 755 N N . ALA A 1 94 ? -6.055 -22.219 -8.328 1 94.44 94 ALA A N 1
ATOM 756 C CA . ALA A 1 94 ? -5.961 -23.453 -9.109 1 94.44 94 ALA A CA 1
ATOM 757 C C . ALA A 1 94 ? -4.508 -23.812 -9.383 1 94.44 94 ALA A C 1
ATOM 759 O O . ALA A 1 94 ? -4.113 -24.969 -9.219 1 94.44 94 ALA A O 1
ATOM 760 N N . LEU A 1 95 ? -3.713 -22.828 -9.781 1 93.44 95 LEU A N 1
ATOM 761 C CA . LEU A 1 95 ? -2.307 -23.094 -10.07 1 93.44 95 LEU A CA 1
ATOM 762 C C . LEU A 1 95 ? -1.548 -23.453 -8.797 1 93.44 95 LEU A C 1
ATOM 764 O O . LEU A 1 95 ? -0.682 -24.328 -8.812 1 93.44 95 LEU A O 1
ATOM 768 N N . ALA A 1 96 ? -1.868 -22.75 -7.75 1 94.88 96 ALA A N 1
ATOM 769 C CA . ALA A 1 96 ? -1.205 -23.016 -6.473 1 94.88 96 ALA A CA 1
ATOM 770 C C . ALA A 1 96 ? -1.518 -24.422 -5.977 1 94.88 96 ALA A C 1
ATOM 772 O O . ALA A 1 96 ? -0.683 -25.062 -5.328 1 94.88 96 ALA A O 1
ATOM 773 N N . ALA A 1 97 ? -2.678 -24.891 -6.23 1 93.31 97 ALA A N 1
ATOM 774 C CA . A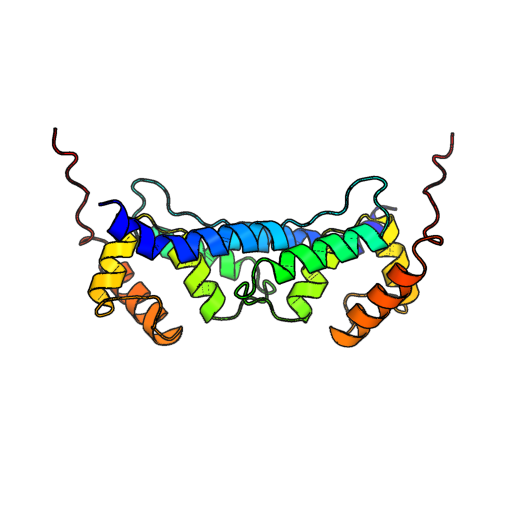LA A 1 97 ? -3.094 -26.219 -5.797 1 93.31 97 ALA A CA 1
ATOM 775 C C . ALA A 1 97 ? -2.318 -27.312 -6.535 1 93.31 97 ALA A C 1
ATOM 777 O O . ALA A 1 97 ? -2.172 -28.422 -6.035 1 93.31 97 ALA A O 1
ATOM 778 N N . ASN A 1 98 ? -1.718 -26.984 -7.715 1 81.88 98 ASN A N 1
ATOM 779 C CA . ASN A 1 98 ? -1.027 -27.984 -8.531 1 81.88 98 ASN A CA 1
ATOM 780 C C . ASN A 1 98 ? 0.482 -27.766 -8.523 1 81.88 98 ASN A C 1
ATOM 782 O O . ASN A 1 98 ? 1.223 -28.484 -9.195 1 81.88 98 ASN A O 1
ATOM 786 N N . ASP A 1 99 ? 1.102 -26.797 -7.621 1 72.06 99 ASP A N 1
ATOM 787 C CA . ASP A 1 99 ? 2.473 -26.328 -7.441 1 72.06 99 ASP A CA 1
ATOM 788 C C . ASP A 1 99 ? 3.418 -27 -8.43 1 72.06 99 ASP A C 1
ATOM 790 O O . ASP A 1 99 ? 4.383 -26.391 -8.891 1 72.06 99 ASP A O 1
ATOM 794 N N . TYR A 1 100 ? 3.398 -28.359 -8.648 1 56.34 100 TYR A N 1
ATOM 795 C CA . TYR A 1 100 ? 4.383 -29.219 -9.281 1 56.34 100 TYR A CA 1
ATOM 796 C C . TYR A 1 100 ? 4.609 -28.828 -10.734 1 56.34 100 TYR A C 1
ATOM 798 O O . TYR A 1 100 ? 5.707 -29 -11.273 1 56.34 100 TYR A O 1
ATOM 806 N N . ASP A 1 101 ? 3.711 -28.219 -11.328 1 55.81 101 ASP A N 1
ATOM 807 C CA . ASP A 1 101 ? 3.812 -28.156 -12.781 1 55.81 101 ASP A CA 1
ATOM 808 C C . ASP A 1 101 ? 4.562 -26.891 -13.227 1 55.81 101 ASP A C 1
ATOM 810 O O . ASP A 1 101 ? 4.555 -26.547 -14.406 1 55.81 101 ASP A O 1
ATOM 814 N N . LEU A 1 102 ? 5.055 -26.172 -12.281 1 58.84 102 LEU A N 1
ATOM 815 C CA . LEU A 1 102 ? 5.777 -25.031 -12.844 1 58.84 102 LEU A CA 1
ATOM 816 C C . LEU A 1 102 ? 7.141 -25.469 -13.375 1 58.84 102 LEU A C 1
ATOM 818 O O . LEU A 1 102 ? 7.902 -26.141 -12.672 1 58.84 102 LEU A O 1
ATOM 822 N N . PRO A 1 103 ? 7.297 -25.453 -14.734 1 53.53 103 PRO A N 1
ATOM 823 C CA . PRO A 1 103 ? 8.562 -25.938 -15.297 1 53.53 103 PRO A CA 1
ATOM 824 C C . PRO A 1 103 ? 9.781 -25.297 -14.641 1 53.53 103 PRO A C 1
ATOM 826 O O . PRO A 1 103 ? 9.789 -24.094 -14.391 1 53.53 103 PRO A O 1
ATOM 829 N N . ALA A 1 104 ? 10.477 -25.938 -13.852 1 49.5 104 ALA A N 1
ATOM 830 C CA . ALA A 1 104 ? 11.789 -25.484 -13.406 1 49.5 104 ALA A CA 1
ATOM 831 C C . ALA A 1 104 ? 12.594 -24.922 -14.57 1 49.5 104 ALA A C 1
ATOM 833 O O . ALA A 1 104 ? 12.477 -25.391 -15.703 1 49.5 104 ALA A O 1
ATOM 834 N N . GLU A 1 105 ? 12.867 -23.625 -14.656 1 48.59 105 GLU A N 1
ATOM 835 C CA . GLU A 1 105 ? 13.812 -23.203 -15.68 1 48.59 105 GLU A CA 1
ATOM 836 C C . GLU A 1 105 ? 14.961 -24.188 -15.828 1 48.59 105 GLU A C 1
ATOM 838 O O . GLU A 1 105 ? 15.633 -24.516 -14.852 1 48.59 105 GLU A O 1
ATOM 843 N N . ARG A 1 106 ? 14.93 -25.125 -16.719 1 40 106 ARG A N 1
ATOM 844 C CA . ARG A 1 106 ? 16.125 -25.875 -17.125 1 40 106 ARG A CA 1
ATOM 845 C C . ARG A 1 106 ? 17.281 -24.922 -17.391 1 40 106 ARG A C 1
ATOM 847 O O . ARG A 1 106 ? 17.188 -24.016 -18.203 1 40 106 ARG A O 1
ATOM 854 N N . GLU A 1 107 ? 18.047 -24.422 -16.438 1 42.81 107 GLU A N 1
ATOM 855 C CA . GLU A 1 107 ? 19.344 -23.844 -16.734 1 42.81 107 GLU A CA 1
ATOM 856 C C . GLU A 1 107 ? 20 -24.547 -17.922 1 42.81 107 GLU A C 1
ATOM 858 O O . GLU A 1 107 ? 20.156 -25.766 -17.922 1 42.81 107 GLU A O 1
ATOM 863 N N . SER A 1 108 ? 19.719 -24.234 -19.156 1 38.09 108 SER A N 1
ATOM 864 C CA . SER A 1 108 ? 20.625 -24.703 -20.203 1 38.09 108 SER A CA 1
ATOM 865 C C . SER A 1 108 ? 22.078 -24.641 -19.75 1 38.09 108 SER A C 1
ATOM 867 O O . SER A 1 108 ? 22.578 -23.594 -19.359 1 38.09 108 SER A O 1
ATOM 869 N N . ARG A 1 109 ? 22.672 -25.703 -19.188 1 31.62 109 ARG A N 1
ATOM 870 C CA . ARG A 1 109 ? 24.109 -25.844 -19.266 1 31.62 109 ARG A CA 1
ATOM 871 C C . ARG A 1 109 ? 24.594 -25.797 -20.719 1 31.62 109 ARG A C 1
ATOM 873 O O . ARG A 1 109 ? 23.953 -26.375 -21.594 1 31.62 109 ARG A O 1
ATOM 880 N N . MET B 1 1 ? 12.602 -12.219 -25.578 1 38.12 1 MET B N 1
ATOM 881 C CA . MET B 1 1 ? 12.555 -12.445 -24.141 1 38.12 1 MET B CA 1
ATOM 882 C C . MET B 1 1 ? 12.164 -11.164 -23.391 1 38.12 1 MET B C 1
ATOM 884 O O . MET B 1 1 ? 11.352 -11.203 -22.469 1 38.12 1 MET B O 1
ATOM 888 N N . HIS B 1 2 ? 12.664 -10.07 -23.938 1 47.47 2 HIS B N 1
ATOM 889 C CA . HIS B 1 2 ? 12.625 -8.734 -23.359 1 47.47 2 HIS B CA 1
ATOM 890 C C . HIS B 1 2 ? 11.219 -8.148 -23.422 1 47.47 2 HIS B C 1
ATOM 892 O O . HIS B 1 2 ? 10.75 -7.535 -22.453 1 47.47 2 HIS B O 1
ATOM 898 N N . GLN B 1 3 ? 10.711 -8.32 -24.609 1 47.34 3 GLN B N 1
ATOM 899 C CA . GLN B 1 3 ? 9.406 -7.723 -24.859 1 47.34 3 GLN B CA 1
ATOM 900 C C . GLN B 1 3 ? 8.336 -8.359 -23.969 1 47.34 3 GLN B C 1
ATOM 902 O O . GLN B 1 3 ? 7.434 -7.668 -23.484 1 47.34 3 GLN B O 1
ATOM 907 N N . PHE B 1 4 ? 8.523 -9.688 -23.969 1 48.16 4 PHE B N 1
ATOM 908 C CA . PHE B 1 4 ? 7.574 -10.5 -23.219 1 48.16 4 PHE B CA 1
ATOM 909 C C . PHE B 1 4 ? 7.586 -10.109 -21.734 1 48.16 4 PHE B C 1
ATOM 911 O O . PHE B 1 4 ? 6.531 -10.055 -21.094 1 48.16 4 PHE B O 1
ATOM 918 N N . LEU B 1 5 ? 8.797 -9.859 -21.297 1 50.03 5 LEU B N 1
ATOM 919 C CA . LEU B 1 5 ? 8.93 -9.469 -19.891 1 50.03 5 LEU B CA 1
ATOM 920 C C . LEU B 1 5 ? 8.305 -8.102 -19.656 1 50.03 5 LEU B C 1
ATOM 922 O O . LEU B 1 5 ? 7.848 -7.812 -18.547 1 50.03 5 LEU B O 1
ATOM 926 N N . ALA B 1 6 ? 8.344 -7.34 -20.766 1 51.72 6 ALA B N 1
ATOM 927 C CA . ALA B 1 6 ? 7.848 -5.969 -20.672 1 51.72 6 ALA B CA 1
ATOM 928 C C . ALA B 1 6 ? 6.379 -5.945 -20.266 1 51.72 6 ALA B C 1
ATOM 930 O O . ALA B 1 6 ? 5.922 -4.992 -19.625 1 51.72 6 ALA B O 1
ATOM 931 N N . LYS B 1 7 ? 5.691 -7.02 -20.688 1 54.47 7 LYS B N 1
ATOM 932 C CA . LYS B 1 7 ? 4.258 -7.086 -20.422 1 54.47 7 LYS B CA 1
ATOM 933 C C . LYS B 1 7 ? 3.979 -7.152 -18.922 1 54.47 7 LYS B C 1
ATOM 935 O O . LYS B 1 7 ? 2.963 -6.637 -18.453 1 54.47 7 LYS B O 1
ATOM 940 N N . PHE B 1 8 ? 4.945 -7.797 -18.172 1 55.53 8 PHE B N 1
ATOM 941 C CA . PHE B 1 8 ? 4.723 -8.008 -16.75 1 55.53 8 PHE B CA 1
ATOM 942 C C . PHE B 1 8 ? 5.215 -6.809 -15.938 1 55.53 8 PHE B C 1
ATOM 944 O O . PHE B 1 8 ? 5.004 -6.738 -14.727 1 55.53 8 PHE B O 1
ATOM 951 N N . PHE B 1 9 ? 5.719 -5.77 -16.609 1 62.16 9 PHE B N 1
ATOM 952 C CA . PHE B 1 9 ? 6.395 -4.617 -16.031 1 62.16 9 PHE B CA 1
ATOM 953 C C . PHE B 1 9 ? 5.387 -3.635 -15.453 1 62.16 9 PHE B C 1
ATOM 955 O O . PHE B 1 9 ? 5.645 -3.014 -14.422 1 62.16 9 PHE B O 1
ATOM 962 N N . PRO B 1 10 ? 4.27 -3.928 -15.898 1 80.31 10 PRO B N 1
ATOM 963 C CA . PRO B 1 10 ? 3.422 -2.844 -15.391 1 80.31 10 PRO B CA 1
ATOM 964 C C . PRO B 1 10 ? 3.035 -3.031 -13.93 1 80.31 10 PRO B C 1
ATOM 966 O O . PRO B 1 10 ? 3.057 -2.074 -13.156 1 80.31 10 PRO B O 1
ATOM 969 N N . PHE B 1 11 ? 2.945 -4.25 -13.477 1 85.69 11 PHE B N 1
ATOM 970 C CA . PHE B 1 11 ? 2.51 -4.469 -12.102 1 85.69 11 PHE B CA 1
ATOM 971 C C . PHE B 1 11 ? 3.637 -4.164 -11.117 1 85.69 11 PHE B C 1
ATOM 973 O O . PHE B 1 11 ? 3.408 -3.559 -10.07 1 85.69 11 PHE B O 1
ATOM 980 N N . ALA B 1 12 ? 4.793 -4.57 -11.57 1 87.94 12 ALA B N 1
ATOM 981 C CA . ALA B 1 12 ? 5.938 -4.32 -10.695 1 87.94 12 ALA B CA 1
ATOM 982 C C . ALA B 1 12 ? 6.18 -2.824 -10.516 1 87.94 12 ALA B C 1
ATOM 984 O O . ALA B 1 12 ? 6.496 -2.365 -9.414 1 87.94 12 ALA B O 1
ATOM 985 N N . LYS B 1 13 ? 6.078 -2.117 -11.578 1 90.94 13 LYS B N 1
ATOM 986 C CA . LYS B 1 13 ? 6.258 -0.669 -11.516 1 90.94 13 LYS B CA 1
ATOM 987 C C . LYS B 1 13 ? 5.176 -0.019 -10.656 1 90.94 13 LYS B C 1
ATOM 989 O O . LYS B 1 13 ? 5.457 0.887 -9.875 1 90.94 13 LYS B O 1
ATOM 994 N N . ILE B 1 14 ? 4 -0.469 -10.82 1 92.31 14 ILE B N 1
ATOM 995 C CA . ILE B 1 14 ? 2.887 0.042 -10.023 1 92.31 14 ILE B CA 1
ATOM 996 C C . ILE B 1 14 ? 3.113 -0.281 -8.547 1 92.31 14 ILE B C 1
ATOM 998 O O . ILE B 1 14 ? 2.904 0.57 -7.684 1 92.31 14 ILE B O 1
ATOM 1002 N N . ASN B 1 15 ? 3.605 -1.453 -8.289 1 94.19 15 ASN B N 1
ATOM 1003 C CA . ASN B 1 15 ? 3.887 -1.83 -6.91 1 94.19 15 ASN B CA 1
ATOM 1004 C C . ASN B 1 15 ? 4.973 -0.949 -6.297 1 94.19 15 ASN B C 1
ATOM 1006 O O . ASN B 1 15 ? 4.918 -0.619 -5.113 1 94.19 15 ASN B O 1
ATOM 1010 N N . GLN B 1 16 ? 5.949 -0.669 -7.113 1 94.94 16 GLN B N 1
ATOM 1011 C CA . GLN B 1 16 ? 6.996 0.22 -6.617 1 94.94 16 GLN B CA 1
ATOM 1012 C C . GLN B 1 16 ? 6.426 1.586 -6.246 1 94.94 16 GLN B C 1
ATOM 1014 O O . GLN B 1 16 ? 6.762 2.143 -5.199 1 94.94 16 GLN B O 1
ATOM 1019 N N . ALA B 1 17 ? 5.625 2.156 -7.102 1 96.25 17 ALA B N 1
ATOM 1020 C CA . ALA B 1 17 ? 4.98 3.434 -6.816 1 96.25 17 ALA B CA 1
ATOM 1021 C C . ALA B 1 17 ? 4.094 3.338 -5.578 1 96.25 17 ALA B C 1
ATOM 1023 O O . ALA B 1 17 ? 4.086 4.242 -4.738 1 96.25 17 ALA B O 1
ATOM 1024 N N . LYS B 1 18 ? 3.328 2.215 -5.457 1 97.12 18 LYS B N 1
ATOM 1025 C CA . LYS B 1 18 ? 2.521 1.981 -4.262 1 97.12 18 LYS B CA 1
ATOM 1026 C C . LYS B 1 18 ? 3.393 1.951 -3.01 1 97.12 18 LYS B C 1
ATOM 1028 O O . LYS B 1 18 ? 3.016 2.5 -1.973 1 97.12 18 LYS B O 1
ATOM 1033 N N . 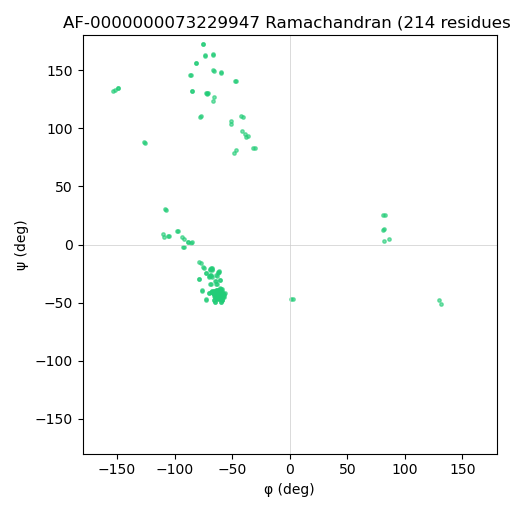SER B 1 19 ? 4.508 1.285 -3.158 1 97.06 19 SER B N 1
ATOM 1034 C CA . SER B 1 19 ? 5.414 1.198 -2.018 1 97.06 19 SER B CA 1
ATOM 1035 C C . SER B 1 19 ? 5.895 2.58 -1.586 1 97.06 19 SER B C 1
ATOM 1037 O O . SER B 1 19 ? 6.008 2.859 -0.39 1 97.06 19 SER B O 1
ATOM 1039 N N . GLU B 1 20 ? 6.164 3.434 -2.488 1 97.69 20 GLU B N 1
ATOM 1040 C CA . GLU B 1 20 ? 6.59 4.793 -2.168 1 97.69 20 GLU B CA 1
ATOM 1041 C C . GLU B 1 20 ? 5.488 5.559 -1.438 1 97.69 20 GLU B 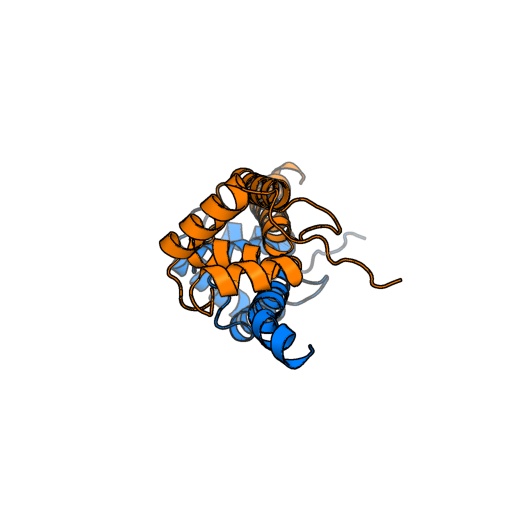C 1
ATOM 1043 O O . GLU B 1 20 ? 5.77 6.344 -0.531 1 97.69 20 GLU B O 1
ATOM 1048 N N . ILE B 1 21 ? 4.301 5.332 -1.867 1 98.31 21 ILE B N 1
ATOM 1049 C CA . ILE B 1 21 ? 3.16 5.973 -1.216 1 98.31 21 ILE B CA 1
ATOM 1050 C C . ILE B 1 21 ? 3.033 5.461 0.218 1 98.31 21 ILE B C 1
ATOM 1052 O O . ILE B 1 21 ? 2.949 6.254 1.16 1 98.31 21 ILE B O 1
ATOM 1056 N N . VAL B 1 22 ? 3.062 4.164 0.429 1 97.88 22 VAL B N 1
ATOM 1057 C CA . VAL B 1 22 ? 2.803 3.547 1.726 1 97.88 22 VAL B CA 1
ATOM 1058 C C . VAL B 1 22 ? 3.949 3.855 2.686 1 97.88 22 VAL B C 1
ATOM 1060 O O . VAL B 1 22 ? 3.738 3.996 3.891 1 97.88 22 VAL B O 1
ATOM 1063 N N . THR B 1 23 ? 5.137 4.074 2.148 1 97.12 23 THR B N 1
ATOM 1064 C CA . THR B 1 23 ? 6.297 4.309 3.002 1 97.12 23 THR B CA 1
ATOM 1065 C C . THR B 1 23 ? 6.57 5.805 3.146 1 97.12 23 THR B C 1
ATOM 1067 O O . THR B 1 23 ? 7.645 6.203 3.594 1 97.12 23 THR B O 1
ATOM 1070 N N . PHE B 1 24 ? 5.668 6.594 2.727 1 98.25 24 PHE B N 1
ATOM 1071 C CA . PHE B 1 24 ? 5.805 8.031 2.916 1 98.25 24 PHE B CA 1
ATOM 1072 C C . PHE B 1 24 ? 6.215 8.359 4.348 1 98.25 24 PHE B C 1
ATOM 1074 O O . PHE B 1 24 ? 5.699 7.758 5.297 1 98.25 24 PHE B O 1
ATOM 1081 N N . SER B 1 25 ? 7.078 9.32 4.48 1 97.38 25 SER B N 1
ATOM 1082 C CA . SER B 1 25 ? 7.469 9.852 5.777 1 97.38 25 SER B CA 1
ATOM 1083 C C . SER B 1 25 ? 7.828 11.336 5.68 1 97.38 25 SER B C 1
ATOM 1085 O O . SER B 1 25 ? 8.516 11.75 4.746 1 97.38 25 SER B O 1
ATOM 1087 N N . GLN B 1 26 ? 7.332 12.039 6.59 1 96.75 26 GLN B N 1
ATOM 1088 C CA . GLN B 1 26 ? 7.723 13.438 6.707 1 96.75 26 GLN B CA 1
ATOM 1089 C C . GLN B 1 26 ? 9.141 13.57 7.246 1 96.75 26 GLN B C 1
ATOM 1091 O O . GLN B 1 26 ? 9.5 12.938 8.242 1 96.75 26 GLN B O 1
ATOM 1096 N N . LYS B 1 27 ? 9.945 14.406 6.516 1 95.38 27 LYS B N 1
ATOM 1097 C CA . LYS B 1 27 ? 11.305 14.648 6.98 1 95.38 27 LYS B CA 1
ATOM 1098 C C . LYS B 1 27 ? 11.32 15.555 8.211 1 95.38 27 LYS B C 1
ATOM 1100 O O . LYS B 1 27 ? 10.383 16.328 8.422 1 95.38 27 LYS B O 1
ATOM 1105 N N . GLU B 1 28 ? 12.609 15.383 8.781 1 90 28 GLU B N 1
ATOM 1106 C CA . GLU B 1 28 ? 12.797 16.266 9.938 1 90 28 GLU B CA 1
ATOM 1107 C C . GLU B 1 28 ? 12.82 17.734 9.508 1 90 28 GLU B C 1
ATOM 1109 O O . GLU B 1 28 ? 13.43 18.078 8.492 1 90 28 GLU B O 1
ATOM 1114 N N . ASP B 1 29 ? 12.094 18.547 9.93 1 88.38 29 ASP B N 1
ATOM 1115 C CA . ASP B 1 29 ? 12.086 20 9.727 1 88.38 29 ASP B CA 1
ATOM 1116 C C . ASP B 1 29 ? 11.305 20.359 8.461 1 88.38 29 ASP B C 1
ATOM 1118 O O . ASP B 1 29 ? 11.445 21.469 7.945 1 88.38 29 ASP B O 1
ATOM 1122 N N . GLU B 1 30 ? 10.766 19.438 7.895 1 94.38 30 GLU B N 1
ATOM 1123 C CA . GLU B 1 30 ? 9.914 19.688 6.738 1 94.38 30 GLU B CA 1
ATOM 1124 C C . GLU B 1 30 ? 8.602 20.344 7.16 1 94.38 30 GLU B C 1
ATOM 1126 O O . GLU B 1 30 ? 7.977 19.938 8.133 1 94.38 30 GLU B O 1
ATOM 1131 N N . LEU B 1 31 ? 8.344 21.375 6.48 1 93.62 31 LEU B N 1
ATOM 1132 C CA . LEU B 1 31 ? 7.055 22.016 6.73 1 93.62 31 LEU B CA 1
ATOM 1133 C C . LEU B 1 31 ? 5.906 21.047 6.449 1 93.62 31 LEU B C 1
ATOM 1135 O O . LEU B 1 31 ? 6 20.219 5.547 1 93.62 31 LEU B O 1
ATOM 1139 N N . PHE B 1 32 ? 4.863 21.219 7.18 1 95.88 32 PHE B N 1
ATOM 1140 C CA . PHE B 1 32 ? 3.699 20.359 7.027 1 95.88 32 PHE B CA 1
ATOM 1141 C C . PHE B 1 32 ? 3.1 20.5 5.633 1 95.88 32 PHE B C 1
ATOM 1143 O O . PHE B 1 32 ? 2.754 19.5 4.996 1 95.88 32 PHE B O 1
ATOM 1150 N N . SER B 1 33 ? 2.988 21.719 5.152 1 96.31 33 SER B N 1
ATOM 1151 C CA . SER B 1 33 ? 2.414 21.984 3.834 1 96.31 33 SER B CA 1
ATOM 1152 C C . SER B 1 33 ? 3.221 21.297 2.734 1 96.31 33 SER B C 1
ATOM 1154 O O . SER B 1 33 ? 2.652 20.75 1.786 1 96.31 33 SER B O 1
ATOM 1156 N N . LYS B 1 34 ? 4.473 21.281 2.867 1 96.69 34 LYS B N 1
ATOM 1157 C CA . LYS B 1 34 ? 5.336 20.641 1.882 1 96.69 34 LYS B CA 1
ATOM 1158 C C . LYS B 1 34 ? 5.188 19.125 1.935 1 96.69 34 LYS B C 1
ATOM 1160 O O . LYS B 1 34 ? 5.168 18.453 0.896 1 96.69 34 LYS B O 1
ATOM 1165 N N . ALA B 1 35 ? 5.113 18.594 3.15 1 97.5 35 ALA B N 1
ATOM 1166 C CA . ALA B 1 35 ? 4.895 17.172 3.314 1 97.5 35 ALA B CA 1
ATOM 1167 C C . ALA B 1 35 ? 3.586 16.734 2.656 1 97.5 35 ALA B C 1
ATOM 1169 O O . ALA B 1 35 ? 3.537 15.711 1.974 1 97.5 35 ALA B O 1
ATOM 1170 N N . TRP B 1 36 ? 2.57 17.484 2.857 1 98.06 36 TRP B N 1
ATOM 1171 C CA . TRP B 1 36 ? 1.26 17.203 2.281 1 98.06 36 TRP B CA 1
ATOM 1172 C C . TRP B 1 36 ? 1.312 17.25 0.758 1 98.06 36 TRP B C 1
ATOM 1174 O O . TRP B 1 36 ? 0.773 16.375 0.084 1 98.06 36 TRP B O 1
ATOM 1184 N N . GLU B 1 37 ? 1.991 18.234 0.227 1 97.69 37 GLU B N 1
ATOM 1185 C CA . GLU B 1 37 ? 2.143 18.359 -1.22 1 97.69 37 GLU B CA 1
ATOM 1186 C C . GLU B 1 37 ? 2.92 17.172 -1.795 1 97.69 37 GLU B C 1
ATOM 1188 O O . GLU B 1 37 ? 2.586 16.672 -2.867 1 97.69 37 GLU B O 1
ATOM 1193 N N . LYS B 1 38 ? 3.953 16.812 -1.128 1 98.31 38 LYS B N 1
ATOM 1194 C CA . LYS B 1 38 ? 4.738 15.656 -1.56 1 98.31 38 LYS B CA 1
ATOM 1195 C C . LYS B 1 38 ? 3.883 14.391 -1.602 1 98.31 38 LYS B C 1
ATOM 1197 O O . LYS B 1 38 ? 3.977 13.602 -2.545 1 98.31 38 LYS B O 1
ATOM 1202 N N . TYR B 1 39 ? 3.119 14.227 -0.585 1 98.62 39 TYR B N 1
ATOM 1203 C CA . TYR B 1 39 ? 2.271 13.047 -0.526 1 98.62 39 TYR B CA 1
ATOM 1204 C C . TYR B 1 39 ? 1.256 13.039 -1.662 1 98.62 39 TYR B C 1
ATOM 1206 O O . TYR B 1 39 ? 1.066 12.023 -2.334 1 98.62 39 TYR B O 1
ATOM 1214 N N . LYS B 1 40 ? 0.618 14.156 -1.845 1 98.12 40 LYS B N 1
ATOM 1215 C CA . LYS B 1 40 ? -0.331 14.273 -2.949 1 98.12 40 LYS B CA 1
ATOM 1216 C C . LYS B 1 40 ? 0.35 14.008 -4.289 1 98.12 40 LYS B C 1
ATOM 1218 O O . LYS B 1 40 ? -0.251 13.422 -5.191 1 98.12 40 LYS B O 1
ATOM 1223 N N . PHE B 1 41 ? 1.532 14.445 -4.434 1 98.38 41 PHE B N 1
ATOM 1224 C CA . PHE B 1 41 ? 2.301 14.203 -5.648 1 98.38 41 PHE B CA 1
ATOM 1225 C C . PHE B 1 41 ? 2.514 12.711 -5.867 1 98.38 41 PHE B C 1
ATOM 1227 O O . PHE B 1 41 ? 2.348 12.211 -6.98 1 98.38 41 PHE B O 1
ATOM 1234 N N . LEU B 1 42 ? 2.881 11.992 -4.82 1 98.25 42 LEU B N 1
ATOM 1235 C CA . LEU B 1 42 ? 3.062 10.547 -4.906 1 98.25 42 LEU B CA 1
ATOM 1236 C C . LEU B 1 42 ? 1.781 9.867 -5.379 1 98.25 42 LEU B C 1
ATOM 1238 O O . LEU B 1 42 ? 1.826 8.961 -6.219 1 98.25 42 LEU B O 1
ATOM 1242 N N . LEU B 1 43 ? 0.628 10.305 -4.844 1 97.94 43 LEU B N 1
ATOM 1243 C CA . LEU B 1 43 ? -0.656 9.742 -5.238 1 97.94 43 LEU B CA 1
ATOM 1244 C C . LEU B 1 43 ? -0.923 9.977 -6.719 1 97.94 43 LEU B C 1
ATOM 1246 O O . LEU B 1 43 ? -1.403 9.078 -7.418 1 97.94 43 LEU B O 1
ATOM 1250 N N . ARG B 1 44 ? -0.584 11.125 -7.168 1 96.88 44 ARG B N 1
ATOM 1251 C CA . ARG B 1 44 ? -0.839 11.484 -8.562 1 96.88 44 ARG B CA 1
ATOM 1252 C C . ARG B 1 44 ? 0.105 10.742 -9.5 1 96.88 44 ARG B C 1
ATOM 1254 O O . ARG B 1 44 ? -0.205 10.547 -10.68 1 96.88 44 ARG B O 1
ATOM 1261 N N . ARG B 1 45 ? 1.196 10.352 -9.039 1 95.81 45 ARG B N 1
ATOM 1262 C CA . ARG B 1 45 ? 2.176 9.641 -9.852 1 95.81 45 ARG B CA 1
ATOM 1263 C C . ARG B 1 45 ? 1.734 8.195 -10.094 1 95.81 45 ARG B C 1
ATOM 1265 O O . ARG B 1 45 ? 2.26 7.527 -10.984 1 95.81 45 ARG B O 1
ATOM 1272 N N . CYS B 1 46 ? 0.88 7.77 -9.305 1 94.69 46 CYS B N 1
ATOM 1273 C CA . CYS B 1 46 ? 0.336 6.426 -9.477 1 94.69 46 CYS B CA 1
ATOM 1274 C C . CYS B 1 46 ? -1.187 6.457 -9.531 1 94.69 46 CYS B C 1
ATOM 1276 O O . CYS B 1 46 ? -1.853 6.188 -8.531 1 94.69 46 CYS B O 1
ATOM 1278 N N . LEU B 1 47 ? -1.678 6.633 -10.695 1 89.56 47 LEU B N 1
ATOM 1279 C CA . LEU B 1 47 ? -3.119 6.746 -10.898 1 89.56 47 LEU B CA 1
ATOM 1280 C C . LEU B 1 47 ? -3.812 5.418 -10.617 1 89.56 47 LEU B C 1
ATOM 1282 O O . LEU B 1 47 ? -4.988 5.395 -10.242 1 89.56 47 LEU B O 1
ATOM 1286 N N . SER B 1 48 ? -3.021 4.434 -10.68 1 90.75 48 SER B N 1
ATOM 1287 C CA . SER B 1 48 ? -3.605 3.109 -10.492 1 90.75 48 SER B CA 1
ATOM 1288 C C . SER B 1 48 ? -3.203 2.514 -9.141 1 90.75 48 SER B C 1
ATOM 1290 O O . SER B 1 48 ? -3.053 1.296 -9.016 1 90.75 48 SER B O 1
ATOM 1292 N N . HIS B 1 49 ? -2.99 3.297 -8.172 1 92.69 49 HIS B N 1
ATOM 1293 C CA . HIS B 1 49 ? -2.541 2.781 -6.879 1 92.69 49 HIS B CA 1
ATOM 1294 C C . HIS B 1 49 ? -3.641 1.979 -6.195 1 92.69 49 HIS B C 1
ATOM 1296 O O . HIS B 1 49 ? -3.354 1.05 -5.434 1 92.69 49 HIS B O 1
ATOM 1302 N N . GLY B 1 50 ? -4.859 2.375 -6.375 1 93.19 50 GLY B N 1
ATOM 1303 C CA . GLY B 1 50 ? -5.98 1.575 -5.91 1 93.19 50 GLY B CA 1
ATOM 1304 C C . GLY B 1 50 ? -6.285 1.771 -4.438 1 93.19 50 GLY B C 1
ATOM 1305 O O . GLY B 1 50 ? -7.027 0.989 -3.84 1 93.19 50 GLY B O 1
ATOM 1306 N N . PHE B 1 51 ? -5.77 2.766 -3.721 1 95.56 51 PHE B N 1
ATOM 1307 C CA . PHE B 1 51 ? -6.059 3.043 -2.318 1 95.56 51 PHE B CA 1
ATOM 1308 C C . PHE B 1 51 ? -7.324 3.883 -2.182 1 95.56 51 PHE B C 1
ATOM 1310 O O . PHE B 1 51 ? -7.465 4.91 -2.848 1 95.56 51 PHE B O 1
ATOM 1317 N N . ASP B 1 52 ? -8.195 3.467 -1.3 1 94.38 52 ASP B N 1
ATOM 1318 C CA . ASP B 1 52 ? -9.383 4.289 -1.066 1 94.38 52 ASP B CA 1
ATOM 1319 C C . ASP B 1 52 ? -9.039 5.523 -0.235 1 94.38 52 ASP B C 1
ATOM 1321 O O . ASP B 1 52 ? -7.91 5.664 0.241 1 94.38 52 ASP B O 1
ATOM 1325 N N . ASP B 1 53 ? -9.953 6.453 -0.047 1 94.94 53 ASP B N 1
ATOM 1326 C CA . ASP B 1 53 ? -9.688 7.742 0.586 1 94.94 53 ASP B CA 1
ATOM 1327 C C . ASP B 1 53 ? -9.234 7.559 2.031 1 94.94 53 ASP B C 1
ATOM 1329 O O . ASP B 1 53 ? -8.32 8.25 2.488 1 94.94 53 ASP B O 1
ATOM 1333 N N . LEU B 1 54 ? -9.875 6.652 2.75 1 93.69 54 LEU B N 1
ATOM 1334 C CA . LEU B 1 54 ? -9.531 6.457 4.156 1 93.69 54 LEU B CA 1
ATOM 1335 C C . LEU B 1 54 ? -8.125 5.891 4.297 1 93.69 54 LEU B C 1
ATOM 1337 O O . LEU B 1 54 ? -7.348 6.352 5.133 1 93.69 54 LEU B O 1
ATOM 1341 N N . THR B 1 55 ? -7.816 4.973 3.445 1 95.06 55 THR B N 1
ATOM 1342 C CA . THR B 1 55 ? -6.484 4.383 3.434 1 95.06 55 THR B CA 1
ATOM 1343 C C . THR B 1 55 ? -5.43 5.438 3.105 1 95.06 55 THR B C 1
ATOM 1345 O O . THR B 1 55 ? -4.375 5.488 3.744 1 95.06 55 THR B O 1
ATOM 1348 N N . GLN B 1 56 ? -5.719 6.258 2.119 1 97.25 56 GLN B N 1
ATOM 1349 C CA . GLN B 1 56 ? -4.801 7.332 1.749 1 97.25 56 GLN B CA 1
ATOM 1350 C C . GLN B 1 56 ? -4.52 8.25 2.936 1 97.25 56 GLN B C 1
ATOM 1352 O O . GLN B 1 56 ? -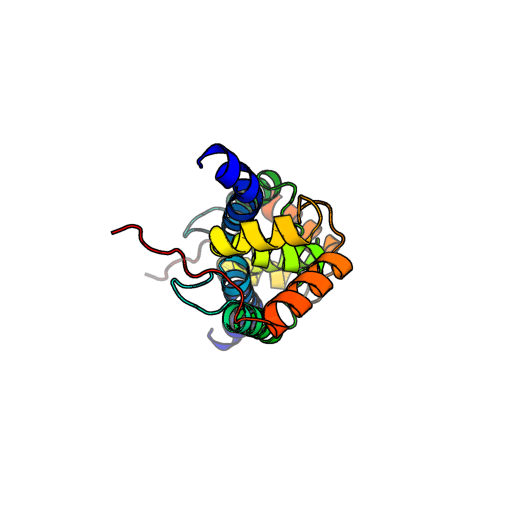3.365 8.578 3.215 1 97.25 56 GLN B O 1
ATOM 1357 N N . VAL B 1 57 ? -5.531 8.609 3.631 1 96.5 57 VAL B N 1
ATOM 1358 C CA . VAL B 1 57 ? -5.402 9.508 4.773 1 96.5 57 VAL B CA 1
ATOM 1359 C C . VAL B 1 57 ? -4.594 8.828 5.879 1 96.5 57 VAL B C 1
ATOM 1361 O O . VAL B 1 57 ? -3.689 9.438 6.457 1 96.5 57 VAL B O 1
ATOM 1364 N N . ASN B 1 58 ? -4.871 7.574 6.125 1 94.19 58 ASN B N 1
ATOM 1365 C CA . ASN B 1 58 ? -4.184 6.84 7.18 1 94.19 58 ASN B CA 1
ATOM 1366 C C . ASN B 1 58 ? -2.691 6.711 6.895 1 94.19 58 ASN B C 1
ATOM 1368 O O . ASN B 1 58 ? -1.869 6.824 7.809 1 94.19 58 ASN B O 1
ATOM 1372 N N . ILE B 1 59 ? -2.408 6.445 5.695 1 97.06 59 ILE B N 1
ATOM 1373 C CA . ILE B 1 59 ? -1.005 6.344 5.312 1 97.06 59 ILE B CA 1
ATOM 1374 C C . ILE B 1 59 ? -0.294 7.664 5.602 1 97.06 59 ILE B C 1
ATOM 1376 O O . ILE B 1 59 ? 0.778 7.68 6.211 1 97.06 59 ILE B O 1
ATOM 1380 N N . PHE B 1 60 ? -0.901 8.742 5.156 1 97.81 60 PHE B N 1
ATOM 1381 C CA . PHE B 1 60 ? -0.294 10.055 5.363 1 97.81 60 PHE B CA 1
ATOM 1382 C C . PHE B 1 60 ? -0.091 10.328 6.848 1 97.81 60 PHE B C 1
ATOM 1384 O O . PHE B 1 60 ? 1.003 10.711 7.27 1 97.81 60 PHE B O 1
ATOM 1391 N N . LEU B 1 61 ? -1.117 10.086 7.609 1 95.31 61 LEU B N 1
ATOM 1392 C CA . LEU B 1 61 ? -1.056 10.352 9.047 1 95.31 61 LEU B CA 1
ATOM 1393 C C . LEU B 1 61 ? 0.042 9.523 9.703 1 95.31 61 LEU B C 1
ATOM 1395 O O . LEU B 1 61 ? 0.749 10.016 10.586 1 95.31 61 LEU B O 1
ATOM 1399 N N . GLY B 1 62 ? 0.156 8.344 9.289 1 95.12 62 GLY B N 1
ATOM 1400 C CA . GLY B 1 62 ? 1.17 7.457 9.844 1 95.12 62 GLY B CA 1
ATOM 1401 C C . GLY B 1 62 ? 2.586 7.93 9.578 1 95.12 62 GLY B C 1
ATOM 1402 O O . GLY B 1 62 ? 3.508 7.605 10.328 1 95.12 62 GLY B O 1
ATOM 1403 N N . GLY B 1 63 ? 2.766 8.688 8.516 1 96.81 63 GLY B N 1
ATOM 1404 C CA . GLY B 1 63 ? 4.086 9.125 8.094 1 96.81 63 GLY B CA 1
ATOM 1405 C C . GLY B 1 63 ? 4.477 10.477 8.672 1 96.81 63 GLY B C 1
ATOM 1406 O O . GLY B 1 63 ? 5.598 10.945 8.461 1 96.81 63 GLY B O 1
ATOM 1407 N N . LEU B 1 64 ? 3.623 11.07 9.398 1 95.12 64 LEU B N 1
ATOM 1408 C CA . LEU B 1 64 ? 3.875 12.414 9.906 1 95.12 64 LEU B CA 1
ATOM 1409 C C . LEU B 1 64 ? 4.758 12.375 11.148 1 95.12 64 LEU B C 1
ATOM 1411 O O . LEU B 1 64 ? 4.777 11.375 11.867 1 95.12 64 LEU B O 1
ATOM 1415 N N . GLN B 1 65 ? 5.426 13.461 11.391 1 92.25 65 GLN B N 1
ATOM 1416 C CA . GLN B 1 65 ? 6.176 13.648 12.625 1 92.25 65 GLN B CA 1
ATOM 1417 C C . GLN B 1 65 ? 5.242 13.711 13.836 1 92.25 65 GLN B C 1
ATOM 1419 O O . GLN B 1 65 ? 4.121 14.219 13.734 1 92.25 65 GLN B O 1
ATOM 1424 N N . PRO B 1 66 ? 5.727 13.266 14.977 1 90.12 66 PRO B N 1
ATOM 1425 C CA . PRO B 1 66 ? 4.883 13.203 16.172 1 90.12 66 PRO B CA 1
ATOM 1426 C C . PRO B 1 66 ? 4.262 14.555 16.531 1 90.12 66 PRO B C 1
ATOM 1428 O O . PRO B 1 66 ? 3.088 14.617 16.891 1 90.12 66 PRO B O 1
ATOM 1431 N N . ARG B 1 67 ? 5 15.547 16.438 1 87.25 67 ARG B N 1
ATOM 1432 C CA . ARG B 1 67 ? 4.504 16.859 16.812 1 87.25 67 ARG B CA 1
ATOM 1433 C C . ARG B 1 67 ? 3.32 17.266 15.93 1 87.25 67 ARG B C 1
ATOM 1435 O O . ARG B 1 67 ? 2.361 17.875 16.406 1 87.25 67 ARG B O 1
ATOM 1442 N N . VAL B 1 68 ? 3.42 16.984 14.688 1 91.56 68 VAL B N 1
ATOM 1443 C CA . VAL B 1 68 ? 2.354 17.312 13.75 1 91.56 68 VAL B CA 1
ATOM 1444 C C . VAL B 1 68 ? 1.121 16.469 14.039 1 91.56 68 VAL B C 1
ATOM 1446 O O . VAL B 1 68 ? -0.008 16.953 13.992 1 91.56 68 VAL B O 1
ATOM 1449 N N . LYS B 1 69 ? 1.315 15.227 14.336 1 91.69 69 LYS B N 1
ATOM 1450 C CA . LYS B 1 69 ? 0.217 14.328 14.688 1 91.69 69 LYS B CA 1
ATOM 1451 C C . LYS B 1 69 ? -0.551 14.852 15.898 1 91.69 69 LYS B C 1
ATOM 1453 O O . LYS B 1 69 ? -1.783 14.828 15.914 1 91.69 69 LYS B O 1
ATOM 1458 N N . ILE B 1 70 ? 0.155 15.266 16.828 1 89.06 70 ILE B N 1
ATOM 1459 C CA . ILE B 1 70 ? -0.451 15.805 18.047 1 89.06 70 ILE B CA 1
ATOM 1460 C C . ILE B 1 70 ? -1.302 17.031 17.688 1 89.06 70 ILE B C 1
ATOM 1462 O O . ILE B 1 70 ? -2.428 17.156 18.172 1 89.06 70 ILE B O 1
ATOM 1466 N N . LEU B 1 71 ? -0.772 17.828 16.922 1 89.38 71 LEU B N 1
ATOM 1467 C CA . LEU B 1 71 ? -1.483 19.031 16.5 1 89.38 71 LEU B CA 1
ATOM 1468 C C . LEU B 1 71 ? -2.76 18.688 15.75 1 89.38 71 LEU B C 1
ATOM 1470 O O . LEU B 1 71 ? -3.812 19.281 15.992 1 89.38 71 LEU B O 1
ATOM 1474 N N . LEU B 1 72 ? -2.654 17.75 14.898 1 93 72 LEU B N 1
ATOM 1475 C CA . LEU B 1 72 ? -3.822 17.312 14.141 1 93 72 LEU B CA 1
ATOM 1476 C C . LEU B 1 72 ? -4.871 16.703 15.062 1 93 72 LEU B C 1
ATOM 1478 O O . LEU B 1 72 ? -6.066 16.984 14.922 1 93 72 LEU B O 1
ATOM 1482 N N . ASP B 1 73 ? -4.473 15.953 15.969 1 91.25 73 ASP B N 1
ATOM 1483 C CA . ASP B 1 73 ? -5.406 15.352 16.922 1 91.25 73 ASP B CA 1
ATOM 1484 C C . ASP B 1 73 ? -6.121 16.422 17.734 1 91.25 73 ASP B C 1
ATOM 1486 O O . ASP B 1 73 ? -7.332 16.344 17.953 1 91.25 73 ASP B O 1
ATOM 1490 N N . ALA B 1 74 ? -5.32 17.297 18.188 1 90.88 74 ALA B N 1
ATOM 1491 C CA . ALA B 1 74 ? -5.902 18.406 18.953 1 90.88 74 ALA B CA 1
ATOM 1492 C C . ALA B 1 74 ? -6.934 19.156 18.125 1 90.88 74 ALA B C 1
ATOM 1494 O O . ALA B 1 74 ? -8.023 19.484 18.609 1 90.88 74 ALA B O 1
ATOM 1495 N N . SER B 1 75 ? -6.613 19.406 16.875 1 91.25 75 SER B N 1
ATOM 1496 C CA . SER B 1 75 ? -7.5 20.156 15.992 1 91.25 75 SER B CA 1
ATOM 1497 C C . SER B 1 75 ? -8.75 19.344 15.656 1 91.25 75 SER B C 1
ATOM 1499 O O . SER B 1 75 ? -9.805 19.922 15.359 1 91.25 75 SER B O 1
ATOM 1501 N N . ALA B 1 76 ? -8.68 18.062 15.695 1 92.75 76 ALA B N 1
ATOM 1502 C CA . ALA B 1 76 ? -9.781 17.172 15.344 1 92.75 76 ALA B CA 1
ATOM 1503 C C . ALA B 1 76 ? -10.719 16.953 16.531 1 92.75 76 ALA B C 1
ATOM 1505 O O . ALA B 1 76 ? -11.727 16.266 16.406 1 92.75 76 ALA B O 1
ATOM 1506 N N . GLY B 1 77 ? -10.508 17.547 17.609 1 90.62 77 GLY B N 1
ATOM 1507 C CA . GLY B 1 77 ? -11.328 17.328 18.797 1 90.62 77 GLY B CA 1
ATOM 1508 C C . GLY B 1 77 ? -10.938 16.078 19.562 1 90.62 77 GLY B C 1
ATOM 1509 O O . GLY B 1 77 ? -11.789 15.406 20.141 1 90.62 77 GLY B O 1
ATOM 1510 N N . GLY B 1 78 ? -9.68 15.664 19.422 1 85.81 78 GLY B N 1
ATOM 1511 C CA . GLY B 1 78 ? -9.188 14.547 20.219 1 85.81 78 GLY B CA 1
ATOM 1512 C C . GLY B 1 78 ? -8.469 13.5 19.391 1 85.81 78 GLY B C 1
ATOM 1513 O O . GLY B 1 78 ? -7.441 12.969 19.828 1 85.81 78 GLY B O 1
ATOM 1514 N N . SER B 1 79 ? -9.148 13.094 18.359 1 89.81 79 SER B N 1
ATOM 1515 C CA . SER B 1 79 ? -8.453 12.047 17.609 1 89.81 79 SER B CA 1
ATOM 1516 C C . SER B 1 79 ? -8.844 12.07 16.125 1 89.81 79 SER B C 1
ATOM 1518 O O . SER B 1 79 ? -10.023 12.125 15.797 1 89.81 79 SER B O 1
ATOM 1520 N N . MET B 1 80 ? -7.734 12 15.297 1 92 80 MET B N 1
ATOM 1521 C CA . MET B 1 80 ? -7.926 11.891 13.859 1 92 80 MET B CA 1
ATOM 1522 C C . MET B 1 80 ? -8.508 10.531 13.484 1 92 80 MET B C 1
ATOM 1524 O O . MET B 1 80 ? -9.133 10.383 12.438 1 92 80 MET B O 1
ATOM 1528 N N . ARG B 1 81 ? -8.312 9.594 14.352 1 87.19 81 ARG B N 1
ATOM 1529 C CA . ARG B 1 81 ? -8.648 8.203 14.062 1 87.19 81 ARG B CA 1
ATOM 1530 C C . ARG B 1 81 ? -10.141 8.039 13.805 1 87.19 81 ARG B C 1
ATOM 1532 O O . ARG B 1 81 ? -10.555 7.121 13.094 1 87.19 81 ARG B O 1
ATOM 1539 N N . PHE B 1 82 ? -10.961 8.922 14.305 1 88.19 82 PHE B N 1
ATOM 1540 C CA . PHE B 1 82 ? -12.406 8.734 14.242 1 88.19 82 PHE B CA 1
ATOM 1541 C C . PHE B 1 82 ? -13.031 9.648 13.195 1 88.19 82 PHE B C 1
ATOM 1543 O O . PHE B 1 82 ? -14.25 9.68 13.031 1 88.19 82 PHE B O 1
ATOM 1550 N N . LYS B 1 83 ? -12.25 10.273 12.484 1 93.19 83 LYS B N 1
ATOM 1551 C CA . LYS B 1 83 ? -12.742 11.156 11.43 1 93.19 83 LYS B CA 1
ATOM 1552 C C . LYS B 1 83 ? -12.992 10.383 10.141 1 93.19 83 LYS B C 1
ATOM 1554 O O . LYS B 1 83 ? -12.305 9.406 9.852 1 93.19 83 LYS B O 1
ATOM 1559 N N . THR B 1 84 ? -14.016 10.852 9.477 1 95.19 84 THR B N 1
ATOM 1560 C CA . THR B 1 84 ? -14.172 10.375 8.102 1 95.19 84 THR B CA 1
ATOM 1561 C C . THR B 1 84 ? -13.031 10.867 7.223 1 95.19 84 THR B C 1
ATOM 1563 O O . THR B 1 84 ? -12.305 11.789 7.602 1 95.19 84 THR B O 1
ATOM 1566 N N . SER B 1 85 ? -12.875 10.266 6.082 1 95.38 85 SER B N 1
ATOM 1567 C CA . SER B 1 85 ? -11.812 10.688 5.172 1 95.38 85 SER B CA 1
ATOM 1568 C C . SER B 1 85 ? -11.984 12.141 4.754 1 95.38 85 SER B C 1
ATOM 1570 O O . SER B 1 85 ? -11.008 12.883 4.664 1 95.38 85 SER B O 1
ATOM 1572 N N . LYS B 1 86 ? -13.172 12.531 4.496 1 97.56 86 LYS B N 1
ATOM 1573 C CA . LYS B 1 86 ? -13.422 13.906 4.074 1 97.56 86 LYS B CA 1
ATOM 1574 C C . LYS B 1 86 ? -13.094 14.898 5.191 1 97.56 86 LYS B C 1
ATOM 1576 O O . LYS B 1 86 ? -12.398 15.891 4.961 1 97.56 86 LYS B O 1
ATOM 1581 N N . GLU B 1 87 ? -13.586 14.586 6.359 1 96.94 87 GLU B N 1
ATOM 1582 C CA . GLU B 1 87 ? -13.297 15.453 7.5 1 96.94 87 GLU B CA 1
ATOM 1583 C C . GLU B 1 87 ? -11.789 15.562 7.738 1 96.94 87 GLU B C 1
ATOM 1585 O O . GLU B 1 87 ? -11.273 16.656 7.992 1 96.94 87 GLU B O 1
ATOM 1590 N N . ALA B 1 88 ? -11.164 14.438 7.734 1 97.12 88 ALA B N 1
ATOM 1591 C CA . ALA B 1 88 ? -9.719 14.406 7.949 1 97.12 88 ALA B CA 1
ATOM 1592 C C . ALA B 1 88 ? -8.992 15.234 6.898 1 97.12 88 ALA B C 1
ATOM 1594 O O . ALA B 1 88 ? -8.141 16.062 7.234 1 97.12 88 ALA B O 1
ATOM 1595 N N . THR B 1 89 ? -9.383 15.078 5.664 1 97.62 89 THR B N 1
ATOM 1596 C CA . THR B 1 89 ? -8.742 15.797 4.57 1 97.62 89 THR B CA 1
ATOM 1597 C C . THR B 1 89 ? -8.984 17.297 4.699 1 97.62 89 THR B C 1
ATOM 1599 O O . THR B 1 89 ? -8.078 18.094 4.449 1 97.62 89 THR B O 1
ATOM 1602 N N . ASP B 1 90 ? -10.141 17.625 5.07 1 97.12 90 ASP B N 1
ATOM 1603 C CA . ASP B 1 90 ? -10.453 19.047 5.27 1 97.12 90 ASP B CA 1
ATOM 1604 C C . ASP B 1 90 ? -9.555 19.656 6.344 1 97.12 90 ASP B C 1
ATOM 1606 O O . ASP B 1 90 ? -9.055 20.766 6.18 1 97.12 90 ASP B O 1
ATOM 1610 N N . LEU B 1 91 ? -9.375 18.922 7.414 1 95.56 91 LEU B N 1
ATOM 1611 C CA . LEU B 1 91 ? -8.531 19.406 8.5 1 95.56 91 LEU B CA 1
ATOM 1612 C C . LEU B 1 91 ? -7.074 19.516 8.055 1 95.56 91 LEU B C 1
ATOM 1614 O O . LEU B 1 91 ? -6.391 20.5 8.367 1 95.56 91 LEU B O 1
ATOM 1618 N N . ILE B 1 92 ? -6.605 18.547 7.375 1 96.62 92 ILE B N 1
ATOM 1619 C CA . ILE B 1 92 ? -5.242 18.547 6.863 1 96.62 92 ILE B CA 1
ATOM 1620 C C . ILE B 1 92 ? -5.035 19.75 5.938 1 96.62 92 ILE B C 1
ATOM 1622 O O . ILE B 1 92 ? -4.051 20.484 6.066 1 96.62 92 ILE B O 1
ATOM 1626 N N . ASP B 1 93 ? -6.008 19.938 5.078 1 96.62 93 ASP B N 1
ATOM 1627 C CA . ASP B 1 93 ? -5.922 21.047 4.148 1 96.62 93 ASP B CA 1
ATOM 1628 C C . ASP B 1 93 ? -5.891 22.391 4.895 1 96.62 93 ASP B C 1
ATOM 1630 O O . ASP B 1 93 ? -5.125 23.281 4.543 1 96.62 93 ASP B O 1
ATOM 1634 N N . ALA B 1 94 ? -6.66 22.484 5.855 1 94.44 94 ALA B N 1
ATOM 1635 C CA . ALA B 1 94 ? -6.727 23.719 6.641 1 94.44 94 ALA B CA 1
ATOM 1636 C C . ALA B 1 94 ? -5.41 23.984 7.363 1 94.44 94 ALA B C 1
ATOM 1638 O O . ALA B 1 94 ? -4.902 25.109 7.352 1 94.44 94 ALA B O 1
ATOM 1639 N N . LEU B 1 95 ? -4.867 22.953 7.98 1 93.25 95 LEU B N 1
ATOM 1640 C CA . LEU B 1 95 ? -3.611 23.109 8.703 1 93.25 95 LEU B CA 1
ATOM 1641 C C . LEU B 1 95 ? -2.463 23.391 7.742 1 93.25 95 LEU B C 1
ATOM 1643 O O . LEU B 1 95 ? -1.584 24.203 8.047 1 93.25 95 LEU B O 1
ATOM 1647 N N . ALA B 1 96 ? -2.479 22.719 6.645 1 94.88 96 ALA B N 1
ATOM 1648 C CA . ALA B 1 96 ? -1.428 22.922 5.652 1 94.88 96 ALA B CA 1
ATOM 1649 C C . ALA B 1 96 ? -1.464 24.328 5.094 1 94.88 96 ALA B C 1
ATOM 1651 O O . ALA B 1 96 ? -0.423 24.906 4.75 1 94.88 96 ALA B O 1
ATOM 1652 N N . ALA B 1 97 ? -2.611 24.875 4.973 1 93.25 97 ALA B N 1
ATOM 1653 C CA . ALA B 1 97 ? -2.771 26.219 4.445 1 93.25 97 ALA B CA 1
ATOM 1654 C C . ALA B 1 97 ? -2.193 27.266 5.406 1 93.25 97 ALA B C 1
ATOM 1656 O O . ALA B 1 97 ? -1.811 28.359 4.992 1 93.25 97 ALA B O 1
ATOM 1657 N N . ASN B 1 98 ? -2.039 26.922 6.707 1 81.56 98 ASN B N 1
ATOM 1658 C CA . ASN B 1 98 ? -1.575 27.875 7.715 1 81.56 98 ASN B CA 1
ATOM 1659 C C . ASN B 1 98 ? -0.156 27.547 8.172 1 81.56 98 ASN B C 1
ATOM 1661 O O . ASN B 1 98 ? 0.396 28.25 9.023 1 81.56 98 ASN B O 1
ATOM 1665 N N . ASP B 1 99 ? 0.606 26.5 7.508 1 71.81 99 ASP B N 1
ATOM 1666 C CA . ASP B 1 99 ? 1.93 25.938 7.75 1 71.81 99 ASP B CA 1
ATOM 1667 C C . ASP B 1 99 ? 2.586 26.562 8.977 1 71.81 99 ASP B C 1
ATOM 1669 O O . ASP B 1 99 ? 3.311 25.891 9.711 1 71.81 99 ASP B O 1
ATOM 1673 N N . TYR B 1 100 ? 2.609 27.922 9.188 1 56.31 100 TYR B N 1
ATOM 1674 C CA . TYR B 1 100 ? 3.422 28.734 10.094 1 56.31 100 TYR B CA 1
ATOM 1675 C C . TYR B 1 100 ? 3.164 28.359 11.547 1 56.31 100 TYR B C 1
ATOM 1677 O O . TYR B 1 100 ? 4.051 28.484 12.391 1 56.31 100 TYR B O 1
ATOM 1685 N N . ASP B 1 101 ? 2.088 27.812 11.844 1 55.75 101 ASP B N 1
ATOM 1686 C CA . ASP B 1 101 ? 1.735 27.766 13.258 1 55.75 101 ASP B CA 1
ATOM 1687 C C . ASP B 1 101 ? 2.201 26.453 13.898 1 55.75 101 ASP B C 1
ATOM 1689 O O . ASP B 1 101 ? 1.779 26.109 15.008 1 55.75 101 ASP B O 1
ATOM 1693 N N . LEU B 1 102 ? 2.914 25.688 13.148 1 58.91 102 LEU B N 1
ATOM 1694 C CA . LEU B 1 102 ? 3.32 24.5 13.898 1 58.91 102 LEU B CA 1
ATOM 1695 C C . LEU B 1 102 ? 4.473 24.828 14.844 1 58.91 102 LEU B C 1
ATOM 1697 O O . LEU B 1 102 ? 5.48 25.406 14.422 1 58.91 102 LEU B O 1
ATOM 1701 N N . PRO B 1 103 ? 4.203 24.844 16.172 1 53.56 103 PRO B N 1
ATOM 1702 C CA . PRO B 1 103 ? 5.254 25.234 17.125 1 53.56 103 PRO B CA 1
ATOM 1703 C C . PRO B 1 103 ? 6.551 24.453 16.906 1 53.56 103 PRO B C 1
ATOM 1705 O O . PRO B 1 103 ? 6.516 23.234 16.688 1 53.56 103 PRO B O 1
ATOM 1708 N N . ALA B 1 104 ? 7.566 24.969 16.344 1 49.16 104 ALA B N 1
ATOM 1709 C CA . ALA B 1 104 ? 8.906 24.391 16.359 1 49.16 104 ALA B CA 1
ATOM 1710 C C . ALA B 1 104 ? 9.234 23.812 17.734 1 49.16 104 ALA B C 1
ATOM 1712 O O . ALA B 1 104 ? 8.844 24.375 18.766 1 49.16 104 ALA B O 1
ATOM 1713 N N . GLU B 1 105 ? 9.336 22.516 17.969 1 48.78 105 GLU B N 1
ATOM 1714 C CA . GLU B 1 105 ? 9.859 22.078 19.25 1 48.78 105 GLU B CA 1
ATOM 1715 C C . GLU B 1 105 ? 11.047 22.938 19.688 1 48.78 105 GLU B C 1
ATOM 1717 O O . GLU B 1 105 ? 12 23.109 18.922 1 48.78 105 GLU B O 1
ATOM 1722 N N . ARG B 1 106 ? 10.898 23.891 20.5 1 40 106 ARG B N 1
ATOM 1723 C CA . ARG B 1 106 ? 12 24.531 21.219 1 40 106 ARG B CA 1
ATOM 1724 C C . ARG B 1 106 ? 12.906 23.484 21.859 1 40 106 ARG B C 1
ATOM 1726 O O . ARG B 1 106 ? 12.445 22.656 22.656 1 40 106 ARG B O 1
ATOM 1733 N N . GLU B 1 107 ? 13.812 22.797 21.203 1 42.91 107 GLU B N 1
ATOM 1734 C CA . GLU B 1 107 ? 14.898 22.109 21.906 1 42.91 107 GLU B CA 1
ATOM 1735 C C . GLU B 1 107 ? 15.273 22.844 23.188 1 42.91 107 GLU B C 1
ATOM 1737 O O . GLU B 1 107 ? 15.57 24.047 23.156 1 42.91 107 GLU B O 1
ATOM 1742 N N . SER B 1 108 ? 14.617 22.672 24.312 1 38.03 108 SER B N 1
ATOM 1743 C CA . SER B 1 108 ? 15.242 23.125 25.562 1 38.03 108 SER B 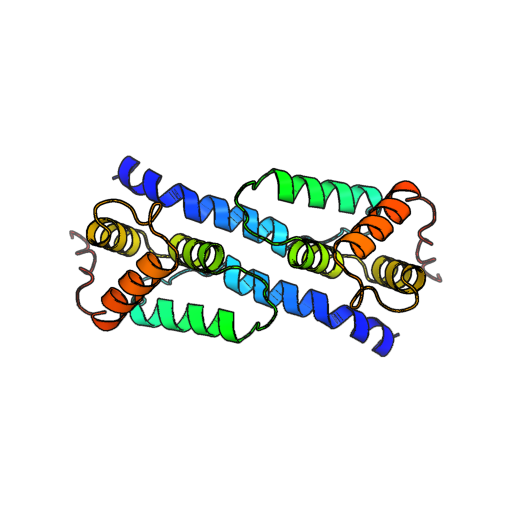CA 1
ATOM 1744 C C . SER B 1 108 ? 16.75 22.891 25.516 1 38.03 108 SER B C 1
ATOM 1746 O O . SER B 1 108 ? 17.219 21.766 25.344 1 38.03 108 SER B O 1
ATOM 1748 N N . ARG B 1 109 ? 17.609 23.859 25.109 1 31.38 109 ARG B N 1
ATOM 1749 C CA . ARG B 1 109 ? 18.984 23.859 25.594 1 31.38 109 ARG B CA 1
ATOM 1750 C C . ARG B 1 109 ? 19.047 23.844 27.109 1 31.38 109 ARG B C 1
ATOM 1752 O O . ARG B 1 109 ? 18.25 24.531 27.766 1 31.38 109 ARG B O 1
#

Foldseek 3Di:
DVVVVVVVVVVVVLVVLLVCLLQQADDDPDQLLVSVVVNVVSCVVRVPSPDDLVRSLVSSLVRYDPLVNVVLCVVLVHHLVPDDSVVSVVSSVVCSVVSPPRPDPPPPD/DVVVVVVVPVVVVLVVLLVCLLQQADDDPDQLLVSVVVNVVSCVVRVPNPDDLVRSLVSSLVRYDPLVNVVLCVVLVHHPVPDDSVVSVVSSVVCSVVSPPSPDPPPPD